Protein AF-0000000076634480 (afdb_homodimer)

Radius of gyration: 18.13 Å; Cα contacts (8 Å, |Δi|>4): 415; chains: 2; bounding box: 34×59×46 Å

Nearest PDB structures (foldseek):
  5x6u-assembly1_B  TM=7.830E-01  e=1.954E-06  Homo sapiens
  6ehp-assembly1_B  TM=8.358E-01  e=7.418E-06  Homo sapiens
  5y3a-assembly2_G  TM=7.683E-01  e=3.196E-05  Homo sapiens
  7yh1-assembly2_C  TM=7.177E-01  e=4.986E-05  Promethearchaeum syntrophicum
  2gnx-assembly1_A  TM=7.138E-01  e=1.862E-03  Mus musculus

Structure (mmCIF, N/CA/C/O backbone):
data_AF-0000000076634480-model_v1
#
loop_
_entity.id
_entity.type
_entity.pdbx_description
1 polymer 'Roadblock/LAMTOR2 domain-containing protein'
#
loop_
_atom_site.group_PDB
_atom_site.id
_atom_site.type_symbol
_atom_site.label_atom_id
_atom_site.label_alt_id
_atom_site.label_comp_id
_atom_site.label_asym_id
_atom_site.label_entity_id
_atom_site.label_seq_id
_atom_site.pdbx_PDB_ins_code
_atom_site.Cartn_x
_atom_site.Cartn_y
_atom_site.Cartn_z
_atom_site.occupancy
_atom_site.B_iso_or_equiv
_atom_site.auth_seq_id
_atom_site.auth_comp_id
_atom_site.auth_asym_id
_atom_site.auth_atom_id
_atom_site.pdbx_PDB_model_num
ATOM 1 N N . MET A 1 1 ? 4.059 -32.844 -3.059 1 47.53 1 MET A N 1
ATOM 2 C CA . MET A 1 1 ? 4.207 -31.406 -3.311 1 47.53 1 MET A CA 1
ATOM 3 C C . MET A 1 1 ? 2.848 -30.734 -3.465 1 47.53 1 MET A C 1
ATOM 5 O O . MET A 1 1 ? 1.946 -31.281 -4.098 1 47.53 1 MET A O 1
ATOM 9 N N . ALA A 1 2 ? 2.469 -29.828 -2.545 1 67.5 2 ALA A N 1
ATOM 10 C CA . ALA A 1 2 ? 1.109 -29.297 -2.605 1 67.5 2 ALA A CA 1
ATOM 11 C C . ALA A 1 2 ? 0.844 -28.625 -3.947 1 67.5 2 ALA A C 1
ATOM 13 O O . ALA A 1 2 ? 1.754 -28.047 -4.555 1 67.5 2 ALA A O 1
ATOM 14 N N . SER A 1 3 ? -0.182 -29.016 -4.598 1 89.75 3 SER A N 1
ATOM 15 C CA . SER A 1 3 ? -0.601 -28.312 -5.809 1 89.75 3 SER A CA 1
ATOM 16 C C . SER A 1 3 ? -0.664 -26.812 -5.586 1 89.75 3 SER A C 1
ATOM 18 O O . SER A 1 3 ? -0.676 -26.344 -4.441 1 89.75 3 SER A O 1
ATOM 20 N N . LEU A 1 4 ? -0.374 -26.078 -6.582 1 92.81 4 LEU A N 1
ATOM 21 C CA . LEU A 1 4 ? -0.485 -24.625 -6.535 1 92.81 4 LEU A CA 1
ATOM 22 C C . LEU A 1 4 ? -1.8 -24.203 -5.891 1 92.81 4 LEU A C 1
ATOM 24 O O . LEU A 1 4 ? -1.836 -23.234 -5.117 1 92.81 4 LEU A O 1
ATOM 28 N N . GLN A 1 5 ? -2.77 -24.953 -6.164 1 93.69 5 GLN A N 1
ATOM 29 C CA . GLN A 1 5 ? -4.082 -24.656 -5.598 1 93.69 5 GLN A CA 1
ATOM 30 C C . GLN A 1 5 ? -4.086 -24.859 -4.086 1 93.69 5 GLN A C 1
ATOM 32 O O . GLN A 1 5 ? -4.629 -24.031 -3.346 1 93.69 5 GLN A O 1
ATOM 37 N N . GLN A 1 6 ? -3.465 -25.969 -3.65 1 93.94 6 GLN A N 1
ATOM 38 C CA . GLN A 1 6 ? -3.371 -26.234 -2.215 1 93.94 6 GLN A CA 1
ATOM 39 C C . GLN A 1 6 ? -2.52 -25.172 -1.525 1 93.94 6 GLN A C 1
ATOM 41 O O . GLN A 1 6 ? -2.811 -24.766 -0.396 1 93.94 6 GLN A O 1
ATOM 46 N N . TYR A 1 7 ? -1.471 -24.812 -2.25 1 93.62 7 TYR A N 1
ATOM 47 C CA . TYR A 1 7 ? -0.591 -23.781 -1.714 1 93.62 7 TYR A CA 1
ATOM 48 C C . TYR A 1 7 ? -1.354 -22.469 -1.482 1 93.62 7 TYR A C 1
ATOM 50 O O . TYR A 1 7 ? -1.261 -21.875 -0.408 1 93.62 7 TYR A O 1
ATOM 58 N N . VAL A 1 8 ? -2.162 -21.984 -2.471 1 94.75 8 VAL A N 1
ATOM 59 C CA . VAL A 1 8 ? -2.9 -20.734 -2.387 1 94.75 8 VAL A CA 1
ATOM 60 C C . VAL A 1 8 ? -3.961 -20.828 -1.294 1 94.75 8 VAL A C 1
ATOM 62 O O . VAL A 1 8 ? -4.203 -19.859 -0.571 1 94.75 8 VAL A O 1
ATOM 65 N N . GLU A 1 9 ? -4.539 -21.969 -1.088 1 95.19 9 GLU A N 1
ATOM 66 C CA . GLU A 1 9 ? -5.52 -22.188 -0.031 1 95.19 9 GLU A CA 1
ATOM 67 C C . GLU A 1 9 ? -4.879 -22.078 1.35 1 95.19 9 GLU A C 1
ATOM 69 O O . GLU A 1 9 ? -5.426 -21.438 2.244 1 95.19 9 GLU A O 1
ATOM 74 N N . ASN A 1 10 ? -3.738 -22.688 1.503 1 95.19 10 ASN A N 1
ATOM 75 C CA . ASN A 1 10 ? -3.01 -22.625 2.766 1 95.19 10 ASN A CA 1
ATOM 76 C C . ASN A 1 10 ? -2.594 -21.188 3.098 1 95.19 10 ASN A C 1
ATOM 78 O O . ASN A 1 10 ? -2.678 -20.766 4.254 1 95.19 10 ASN A O 1
ATOM 82 N N . CYS A 1 11 ? -2.156 -20.469 2.076 1 94.38 11 CYS A N 1
ATOM 83 C CA . CYS A 1 11 ? -1.8 -19.062 2.275 1 94.38 11 CYS A CA 1
ATOM 84 C C . CYS A 1 11 ? -2.99 -18.266 2.791 1 94.38 11 CYS A C 1
ATOM 86 O O . CYS A 1 11 ? -2.859 -17.484 3.738 1 94.38 11 CYS A O 1
ATOM 88 N N . GLY A 1 12 ? -4.133 -18.5 2.154 1 95.38 12 GLY A N 1
ATOM 89 C CA . GLY A 1 12 ? -5.336 -17.797 2.559 1 95.38 12 GLY A CA 1
ATOM 90 C C . GLY A 1 12 ? -5.711 -18.031 4.008 1 95.38 12 GLY A C 1
ATOM 91 O O . GLY A 1 12 ? -6.035 -17.078 4.734 1 95.38 12 GLY A O 1
ATOM 92 N N . ARG A 1 13 ? -5.578 -19.234 4.43 1 95 13 ARG A N 1
ATOM 93 C CA . ARG A 1 13 ? -5.934 -19.594 5.797 1 95 13 ARG A CA 1
ATOM 94 C C . ARG A 1 13 ? -4.93 -19.016 6.793 1 95 13 ARG A C 1
ATOM 96 O O . ARG A 1 13 ? -5.316 -18.453 7.812 1 95 13 ARG A O 1
ATOM 103 N N . TRP A 1 14 ? -3.682 -19.125 6.402 1 94.06 14 TRP A N 1
ATOM 104 C CA . TRP A 1 14 ? -2.611 -18.672 7.281 1 94.06 14 TRP A CA 1
ATOM 105 C C . TRP A 1 14 ? -2.668 -17.156 7.461 1 94.06 14 TRP A C 1
ATOM 107 O O . TRP A 1 14 ? -2.412 -16.641 8.555 1 94.06 14 TRP A O 1
ATOM 117 N N . LEU A 1 15 ? -3.082 -16.438 6.496 1 94.75 15 LEU A N 1
ATOM 118 C CA . LEU A 1 15 ? -3.068 -14.977 6.496 1 94.75 15 LEU A CA 1
ATOM 119 C C . LEU A 1 15 ? -4.406 -14.414 6.977 1 94.75 15 LEU A C 1
ATOM 121 O O . LEU A 1 15 ? -4.555 -13.203 7.133 1 94.75 15 LEU A O 1
ATOM 125 N N . ASP A 1 16 ? -5.352 -15.336 7.23 1 96.25 16 ASP A N 1
ATOM 126 C CA . ASP A 1 16 ? -6.719 -14.906 7.496 1 96.25 16 ASP A CA 1
ATOM 127 C C . ASP A 1 16 ? -7.219 -13.961 6.41 1 96.25 16 ASP A C 1
ATOM 129 O O . ASP A 1 16 ? -7.766 -12.898 6.707 1 96.25 16 ASP A O 1
ATOM 133 N N . ALA A 1 17 ? -6.906 -14.359 5.168 1 96.19 17 ALA A N 1
ATOM 134 C CA . ALA A 1 17 ? -7.223 -13.523 4.016 1 96.19 17 ALA A CA 1
ATOM 135 C C . ALA A 1 17 ? -8.648 -13.773 3.531 1 96.19 17 ALA A C 1
ATOM 137 O O . ALA A 1 17 ? -9.234 -14.82 3.814 1 96.19 17 ALA A O 1
ATOM 138 N N . ILE A 1 18 ? -9.219 -12.789 2.932 1 95.62 18 ILE A N 1
ATOM 139 C CA . ILE A 1 18 ? -10.492 -12.93 2.23 1 95.62 18 ILE A CA 1
ATOM 140 C C . ILE A 1 18 ? -10.281 -13.711 0.934 1 95.62 18 ILE A C 1
ATOM 142 O O . ILE A 1 18 ? -11.078 -14.586 0.588 1 95.62 18 ILE A O 1
ATOM 146 N N . THR A 1 19 ? -9.195 -13.391 0.29 1 95.5 19 THR A N 1
ATOM 147 C CA . THR A 1 19 ? -8.852 -14.078 -0.95 1 95.5 19 THR A CA 1
ATOM 148 C C . THR A 1 19 ? -7.355 -13.977 -1.23 1 95.5 19 THR A C 1
ATOM 150 O O . THR A 1 19 ? -6.688 -13.062 -0.741 1 95.5 19 THR A O 1
ATOM 153 N N . VAL A 1 20 ? -6.809 -14.938 -1.931 1 96.12 20 VAL A N 1
ATOM 154 C CA . VAL A 1 20 ? -5.457 -14.953 -2.479 1 96.12 20 VAL A CA 1
ATOM 155 C C . VAL A 1 20 ? -5.5 -15.383 -3.945 1 96.12 20 VAL A C 1
ATOM 157 O O . VAL A 1 20 ? -6.133 -16.375 -4.293 1 96.12 20 VAL A O 1
ATOM 160 N N . ILE A 1 21 ? -4.852 -14.57 -4.777 1 95.75 21 ILE A N 1
ATOM 161 C CA . ILE A 1 21 ? -4.832 -14.859 -6.207 1 95.75 21 ILE A CA 1
ATOM 162 C C . ILE A 1 21 ? -3.398 -14.805 -6.727 1 95.75 21 ILE A C 1
ATOM 164 O O . ILE A 1 21 ? -2.654 -13.875 -6.41 1 95.75 21 ILE A O 1
ATOM 168 N N . VAL A 1 22 ? -3.008 -15.805 -7.449 1 95.25 22 VAL A N 1
ATOM 169 C CA . VAL A 1 22 ? -1.764 -15.797 -8.211 1 95.25 22 VAL A CA 1
ATOM 170 C C . VAL A 1 22 ? -2.066 -15.609 -9.695 1 95.25 22 VAL A C 1
ATOM 172 O O . VAL A 1 22 ? -2.898 -16.328 -10.258 1 95.25 22 VAL A O 1
ATOM 175 N N . SER A 1 23 ? -1.458 -14.602 -10.258 1 93.31 23 SER A N 1
ATOM 176 C CA . SER A 1 23 ? -1.704 -14.305 -11.664 1 93.31 23 SER A CA 1
ATOM 177 C C . SER A 1 23 ? -0.399 -14.055 -12.414 1 93.31 23 SER A C 1
ATOM 179 O O . SER A 1 23 ? 0.653 -13.883 -11.797 1 93.31 23 SER A O 1
ATOM 181 N N . ASP A 1 24 ? -0.475 -14.117 -13.688 1 88.69 24 ASP A N 1
ATOM 182 C CA . ASP A 1 24 ? 0.692 -13.734 -14.477 1 88.69 24 ASP A CA 1
ATOM 183 C C . ASP A 1 24 ? 0.741 -12.219 -14.68 1 88.69 24 ASP A C 1
ATOM 185 O O . ASP A 1 24 ? -0.059 -11.484 -14.102 1 88.69 24 ASP A O 1
ATOM 189 N N . ASN A 1 25 ? 1.667 -11.672 -15.438 1 81.44 25 ASN A N 1
ATOM 190 C CA . ASN A 1 25 ? 1.932 -10.25 -15.594 1 81.44 25 ASN A CA 1
ATOM 191 C C . ASN A 1 25 ? 0.802 -9.547 -16.344 1 81.44 25 ASN A C 1
ATOM 193 O O . ASN A 1 25 ? 0.715 -8.32 -16.344 1 81.44 25 ASN A O 1
ATOM 197 N N . ASN A 1 26 ? -0.091 -10.289 -16.875 1 81 26 ASN A N 1
ATOM 198 C CA . ASN A 1 26 ? -1.228 -9.727 -17.594 1 81 26 ASN A CA 1
ATOM 199 C C . ASN A 1 26 ? -2.5 -9.766 -16.75 1 81 26 ASN A C 1
ATOM 201 O O . ASN A 1 26 ? -3.572 -9.383 -17.219 1 81 26 ASN A O 1
ATOM 205 N N . GLY A 1 27 ? -2.385 -10.336 -15.555 1 84.69 27 GLY A N 1
ATOM 206 C CA . GLY A 1 27 ? -3.533 -10.406 -14.664 1 84.69 27 GLY A CA 1
ATOM 207 C C . GLY A 1 27 ? -4.387 -11.633 -14.891 1 84.69 27 GLY A C 1
ATOM 208 O O . GLY A 1 27 ? -5.535 -11.688 -14.445 1 84.69 27 GLY A O 1
ATOM 209 N N . VAL A 1 28 ? -3.859 -12.5 -15.664 1 88.94 28 VAL A N 1
ATOM 210 C CA . VAL A 1 28 ? -4.59 -13.75 -15.852 1 88.94 28 VAL A CA 1
ATOM 211 C C . VAL A 1 28 ? -4.402 -14.648 -14.633 1 88.94 28 VAL A C 1
ATOM 213 O O . VAL A 1 28 ? -3.271 -14.969 -14.258 1 88.94 28 VAL A O 1
ATOM 216 N N . GLU A 1 29 ? -5.441 -15.078 -14.109 1 92.31 29 GLU A N 1
ATOM 217 C CA . GLU A 1 29 ? -5.449 -15.891 -12.898 1 92.31 29 GLU A CA 1
ATOM 218 C C . GLU A 1 29 ? -4.883 -17.281 -13.156 1 92.31 29 GLU A C 1
ATOM 220 O O . GLU A 1 29 ? -5.301 -17.953 -14.102 1 92.31 29 GLU A O 1
ATOM 225 N N . ILE A 1 30 ? -3.943 -17.703 -12.398 1 93.19 30 ILE A N 1
ATOM 226 C CA . ILE A 1 30 ? -3.355 -19.031 -12.461 1 93.19 30 ILE A CA 1
ATOM 227 C C . ILE A 1 30 ? -3.959 -19.906 -11.367 1 93.19 30 ILE A C 1
ATOM 229 O O . ILE A 1 30 ? -4.305 -21.062 -11.617 1 93.19 30 ILE A O 1
ATOM 233 N N . ALA A 1 31 ? -4.07 -19.328 -10.18 1 94.75 31 ALA A N 1
ATOM 234 C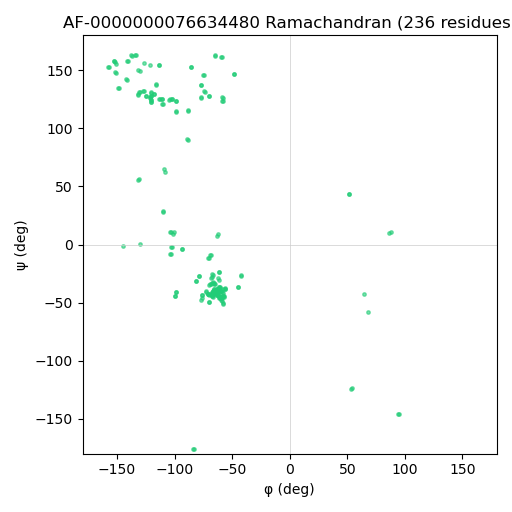 CA . ALA A 1 31 ? -4.691 -19.984 -9.039 1 94.75 31 ALA A CA 1
ATOM 235 C C . ALA A 1 31 ? -5.301 -18.969 -8.078 1 94.75 31 ALA A C 1
ATOM 237 O O . ALA A 1 31 ? -4.824 -17.844 -7.973 1 94.75 31 ALA A O 1
ATOM 238 N N . SER A 1 32 ? -6.324 -19.375 -7.465 1 94.88 32 SER A N 1
ATOM 239 C CA . SER A 1 32 ? -6.965 -18.469 -6.523 1 94.88 32 SER A CA 1
ATOM 240 C C . SER A 1 32 ? -7.699 -19.234 -5.426 1 94.88 32 SER A C 1
ATOM 242 O O . SER A 1 32 ? -8 -20.422 -5.586 1 94.88 32 SER A O 1
ATOM 244 N N . TRP A 1 33 ? -7.887 -18.562 -4.367 1 95.75 33 TRP A N 1
ATOM 245 C CA . TRP A 1 33 ? -8.672 -19.031 -3.227 1 95.75 33 TRP A CA 1
ATOM 246 C C . TRP A 1 33 ? -9.492 -17.891 -2.627 1 95.75 33 TRP A C 1
ATOM 248 O O . TRP A 1 33 ? -9.023 -16.766 -2.541 1 95.75 33 TRP A O 1
ATOM 258 N N . GLY A 1 34 ? -10.703 -18.25 -2.225 1 95.56 34 GLY A N 1
ATOM 259 C CA . GLY A 1 34 ? -11.547 -17.25 -1.572 1 95.56 34 GLY A CA 1
ATOM 260 C C . GLY A 1 34 ? -12.492 -16.547 -2.529 1 95.56 34 GLY A C 1
ATOM 261 O O . GLY A 1 34 ? -13.016 -17.156 -3.461 1 95.56 34 GLY A O 1
ATOM 262 N N . GLU A 1 35 ? -12.742 -15.258 -2.25 1 91.94 35 GLU A N 1
ATOM 263 C CA . GLU A 1 35 ? -13.688 -14.477 -3.035 1 91.94 35 GLU A CA 1
ATOM 264 C C . GLU A 1 35 ? -13.094 -14.094 -4.391 1 91.94 35 GLU A C 1
ATOM 266 O O . GLU A 1 35 ? -11.891 -13.867 -4.508 1 91.94 35 GLU A O 1
ATOM 271 N N . LYS A 1 36 ? -13.922 -14.047 -5.312 1 85.19 36 LYS A N 1
ATOM 272 C CA . LYS A 1 36 ? -13.492 -13.57 -6.621 1 85.19 36 LYS A CA 1
ATOM 273 C C . LYS A 1 36 ? -13.359 -12.047 -6.633 1 85.19 36 LYS A C 1
ATOM 275 O O . LYS A 1 36 ? -14.18 -11.344 -6.047 1 85.19 36 LYS A O 1
ATOM 280 N N . ILE A 1 37 ? -12.281 -11.664 -7.266 1 77.19 37 ILE A N 1
ATOM 281 C CA . ILE A 1 37 ? -12.094 -10.234 -7.469 1 77.19 37 ILE A CA 1
ATOM 282 C C . ILE A 1 37 ? -12.539 -9.852 -8.875 1 77.19 37 ILE A C 1
ATOM 284 O O . ILE A 1 37 ? -12.07 -10.422 -9.867 1 77.19 37 ILE A O 1
ATOM 288 N N . GLU A 1 38 ? -13.555 -9.07 -8.922 1 70.88 38 GLU A N 1
ATOM 289 C CA . GLU A 1 38 ? -14.156 -8.719 -10.203 1 70.88 38 GLU A CA 1
ATOM 290 C C . GLU A 1 38 ? -13.156 -7.973 -11.094 1 70.88 38 GLU A C 1
ATOM 292 O O . GLU A 1 38 ? -13.188 -8.109 -12.312 1 70.88 38 GLU A O 1
ATOM 297 N N . ASP A 1 39 ? -12.32 -7.297 -10.531 1 74.12 39 ASP A N 1
ATOM 298 C CA . ASP A 1 39 ? -11.492 -6.453 -11.383 1 74.12 39 ASP A CA 1
ATOM 299 C C . ASP A 1 39 ? -10.008 -6.613 -11.047 1 74.12 39 ASP A C 1
ATOM 301 O O . ASP A 1 39 ? -9.305 -5.621 -10.844 1 74.12 39 ASP A O 1
ATOM 305 N N . LEU A 1 40 ? -9.523 -7.816 -11.109 1 78 40 LEU A N 1
ATOM 306 C CA . LEU A 1 40 ? -8.117 -8.109 -10.875 1 78 40 LEU A CA 1
ATOM 307 C C . LEU A 1 40 ? -7.238 -7.398 -11.898 1 78 40 LEU A C 1
ATOM 309 O O . LEU A 1 40 ? -6.16 -6.906 -11.562 1 78 40 LEU A O 1
ATOM 313 N N . GLN A 1 41 ? -7.785 -7.352 -13.109 1 79.88 41 GLN A N 1
ATOM 314 C CA . GLN A 1 41 ? -7.035 -6.684 -14.172 1 79.88 41 GLN A CA 1
ATOM 315 C C . GLN A 1 41 ? -6.848 -5.199 -13.852 1 79.88 41 GLN A C 1
ATOM 317 O O . GLN A 1 41 ? -5.793 -4.629 -14.141 1 79.88 41 GLN A O 1
ATOM 322 N N . LEU A 1 42 ? -7.855 -4.699 -13.312 1 79.75 42 LEU A N 1
ATOM 323 C CA . LEU A 1 42 ? -7.762 -3.295 -12.93 1 79.75 42 LEU A CA 1
ATOM 324 C C . LEU A 1 42 ? -6.742 -3.105 -11.812 1 79.75 42 LEU A C 1
ATOM 326 O O . LEU A 1 42 ? -5.957 -2.152 -11.836 1 79.75 42 LEU A O 1
ATOM 330 N N . ALA A 1 43 ? -6.773 -4.047 -10.836 1 81 43 ALA A N 1
ATOM 331 C CA . ALA A 1 43 ? -5.805 -3.971 -9.742 1 81 43 ALA A CA 1
ATOM 332 C C . ALA A 1 43 ? -4.375 -4.055 -10.273 1 81 43 ALA A C 1
ATOM 334 O O . ALA A 1 43 ? -3.504 -3.297 -9.852 1 81 43 ALA A O 1
ATOM 335 N N . CYS A 1 44 ? -4.16 -4.863 -11.195 1 83.5 44 CYS A N 1
ATOM 336 C CA . CYS A 1 44 ? -2.844 -5.016 -11.805 1 83.5 44 CYS A CA 1
ATOM 337 C C . CYS A 1 44 ? -2.447 -3.756 -12.57 1 83.5 44 CYS A C 1
ATOM 339 O O . CYS A 1 44 ? -1.293 -3.326 -12.508 1 83.5 44 CYS A O 1
ATOM 341 N N . ALA A 1 45 ? -3.414 -3.197 -13.25 1 83.75 45 ALA A N 1
ATOM 342 C CA . ALA A 1 45 ? -3.154 -1.968 -13.992 1 83.75 45 ALA A CA 1
ATOM 343 C C . ALA A 1 45 ? -2.762 -0.831 -13.055 1 83.75 45 ALA A C 1
ATOM 345 O O . ALA A 1 45 ? -1.865 -0.043 -13.367 1 83.75 45 ALA A O 1
ATOM 346 N N . ILE A 1 46 ? -3.43 -0.746 -11.969 1 83.75 46 ILE A N 1
ATOM 347 C CA . ILE A 1 46 ? -3.113 0.272 -10.977 1 83.75 46 ILE A CA 1
ATOM 348 C C . ILE A 1 46 ? -1.684 0.08 -10.477 1 83.75 46 ILE A C 1
ATOM 350 O O . ILE A 1 46 ? -0.918 1.042 -10.375 1 83.75 46 ILE A O 1
ATOM 354 N N . PHE A 1 47 ? -1.35 -1.192 -10.18 1 83.06 47 PHE A N 1
ATOM 355 C CA . PHE A 1 47 ? 0.008 -1.5 -9.742 1 83.06 47 PHE A CA 1
ATOM 356 C C . PHE A 1 47 ? 1.023 -1.064 -10.789 1 83.06 47 PHE A C 1
ATOM 358 O O . PHE A 1 47 ? 1.968 -0.333 -10.484 1 83.06 47 PHE A O 1
ATOM 365 N N . GLN A 1 48 ? 0.785 -1.48 -11.961 1 83.44 48 GLN A N 1
ATOM 366 C CA . GLN A 1 48 ? 1.734 -1.201 -13.031 1 83.44 48 GLN A CA 1
ATOM 367 C C . GLN A 1 48 ? 1.895 0.301 -13.25 1 83.44 48 GLN A C 1
ATOM 369 O O . GLN A 1 48 ? 3.016 0.797 -13.383 1 83.44 48 GLN A O 1
ATOM 374 N N . SER A 1 49 ? 0.823 0.969 -13.273 1 84.56 49 SER A N 1
ATOM 375 C CA . SER A 1 49 ? 0.881 2.414 -13.461 1 84.56 49 SER A CA 1
ATOM 376 C C . SER A 1 49 ? 1.601 3.094 -12.297 1 84.56 49 SER A C 1
ATOM 378 O O . SER A 1 49 ? 2.363 4.039 -12.5 1 84.56 49 SER A O 1
ATOM 380 N N . SER A 1 50 ? 1.321 2.627 -11.078 1 82.06 50 SER A N 1
ATOM 381 C CA . SER A 1 50 ? 1.954 3.191 -9.891 1 82.06 50 SER A CA 1
ATOM 382 C C . SER A 1 50 ? 3.465 2.984 -9.914 1 82.06 50 SER A C 1
ATOM 384 O O . SER A 1 50 ? 4.23 3.916 -9.656 1 82.06 50 SER A O 1
ATOM 386 N N . VAL A 1 51 ? 3.869 1.828 -10.281 1 78.06 51 VAL A N 1
ATOM 387 C CA . VAL A 1 51 ? 5.285 1.482 -10.328 1 78.06 51 VAL A CA 1
ATOM 388 C C . VAL A 1 51 ? 5.977 2.277 -11.43 1 78.06 51 VAL A C 1
ATOM 390 O O . VAL A 1 51 ? 7.109 2.732 -11.266 1 78.06 51 VAL A O 1
ATOM 393 N N . GLU A 1 52 ? 5.309 2.346 -12.477 1 80.69 52 GLU A N 1
ATOM 394 C CA . GLU A 1 52 ? 5.863 3.117 -13.586 1 80.69 52 GLU A CA 1
ATOM 395 C C . GLU A 1 52 ? 6.098 4.57 -13.18 1 80.69 52 GLU A C 1
ATOM 397 O O . GLU A 1 52 ? 7.156 5.137 -13.469 1 80.69 52 GLU A O 1
ATOM 402 N N . ASN A 1 53 ? 5.133 5.09 -12.531 1 78.06 53 ASN A N 1
ATOM 403 C CA . ASN A 1 53 ? 5.23 6.48 -12.102 1 78.06 53 ASN A CA 1
ATOM 404 C C . ASN A 1 53 ? 6.262 6.652 -10.992 1 78.06 53 ASN A C 1
ATOM 406 O O . ASN A 1 53 ? 6.949 7.676 -10.93 1 78.06 53 ASN A O 1
ATOM 410 N N . LEU A 1 54 ? 6.379 5.703 -10.164 1 71.06 54 LEU A N 1
ATOM 411 C CA . LEU A 1 54 ? 7.348 5.742 -9.078 1 71.06 54 LEU A CA 1
ATOM 412 C C . LEU A 1 54 ? 8.773 5.621 -9.609 1 71.06 54 LEU A C 1
ATOM 414 O O . LEU A 1 54 ? 9.703 6.207 -9.055 1 71.06 54 LEU A O 1
ATOM 418 N N . GLY A 1 55 ? 8.961 4.598 -10.469 1 67.44 55 GLY A N 1
ATOM 419 C CA . GLY A 1 55 ? 10.266 4.445 -11.086 1 67.44 55 GLY A CA 1
ATOM 420 C C . GLY A 1 55 ? 10.867 5.766 -11.539 1 67.44 55 GLY A C 1
ATOM 421 O O . GLY A 1 55 ? 12.094 5.906 -11.586 1 67.44 55 GLY A O 1
ATOM 422 N N . LYS A 1 56 ? 10.055 6.617 -11.812 1 63.91 56 LYS A N 1
ATOM 423 C CA . LYS A 1 56 ? 10.562 7.941 -12.164 1 63.91 56 LYS A CA 1
ATOM 424 C C . LYS A 1 56 ? 11.219 8.617 -10.961 1 63.91 56 LYS A C 1
ATOM 426 O O . LYS A 1 56 ? 12.062 9.5 -11.125 1 63.91 56 LYS A O 1
ATOM 431 N N . LEU A 1 57 ? 10.727 8.359 -9.773 1 56.5 57 LEU A N 1
ATOM 432 C CA . LEU A 1 57 ? 11.258 8.945 -8.547 1 56.5 57 LEU A CA 1
ATOM 433 C C . LEU A 1 57 ? 12.547 8.25 -8.117 1 56.5 57 LEU A C 1
ATOM 435 O O . LEU A 1 57 ? 13.391 8.859 -7.465 1 56.5 57 LEU A O 1
ATOM 439 N N . SER A 1 58 ? 12.453 6.953 -8.141 1 57.94 58 SER A N 1
ATOM 440 C CA . SER A 1 58 ? 13.523 6.223 -7.473 1 57.94 58 SER A CA 1
ATOM 441 C C . SER A 1 58 ? 14.102 5.133 -8.375 1 57.94 58 SER A C 1
ATOM 443 O O . SER A 1 58 ? 13.445 4.703 -9.328 1 57.94 58 SER A O 1
ATOM 445 N N . THR A 1 59 ? 15.367 4.859 -8.188 1 52.69 59 THR A N 1
ATOM 446 C CA . THR A 1 59 ? 16.188 3.84 -8.812 1 52.69 59 THR A CA 1
ATOM 447 C C . THR A 1 59 ? 15.68 2.443 -8.484 1 52.69 59 THR A C 1
ATOM 449 O O . THR A 1 59 ? 16.234 1.445 -8.953 1 52.69 59 THR A O 1
ATOM 452 N N . GLY A 1 60 ? 14.508 2.338 -7.824 1 62.22 60 GLY A N 1
ATOM 453 C CA . GLY A 1 60 ? 14.234 0.947 -7.508 1 62.22 60 GLY A CA 1
ATOM 454 C C . GLY A 1 60 ? 12.922 0.454 -8.094 1 62.22 60 GLY A C 1
ATOM 455 O O . GLY A 1 60 ? 12.078 1.254 -8.508 1 62.22 60 GLY A O 1
ATOM 456 N N . LYS A 1 61 ? 12.875 -0.838 -8.297 1 72.06 61 LYS A N 1
ATOM 457 C CA . LYS A 1 61 ? 11.68 -1.476 -8.836 1 72.06 61 LYS A CA 1
ATOM 458 C C . LYS A 1 61 ? 10.57 -1.549 -7.789 1 72.06 61 LYS A C 1
ATOM 460 O O . LYS A 1 61 ? 10.844 -1.773 -6.609 1 72.06 61 LYS A O 1
ATOM 465 N N . GLY A 1 62 ? 9.375 -1.151 -8.141 1 78.94 62 GLY A N 1
ATOM 466 C CA . GLY A 1 62 ? 8.219 -1.373 -7.289 1 78.94 62 GLY A CA 1
ATOM 467 C C . GLY A 1 62 ? 7.973 -2.838 -6.98 1 78.94 62 GLY A C 1
ATOM 468 O O . GLY A 1 62 ? 7.898 -3.666 -7.891 1 78.94 62 GLY A O 1
ATOM 469 N N . LYS A 1 63 ? 7.945 -3.094 -5.703 1 83.81 63 LYS A N 1
ATOM 470 C CA . LYS A 1 63 ? 7.816 -4.492 -5.301 1 83.81 63 LYS A CA 1
ATOM 471 C C . LYS A 1 63 ? 6.371 -4.836 -4.953 1 83.81 63 LYS A C 1
ATOM 473 O O . LYS A 1 63 ? 5.898 -5.93 -5.258 1 83.81 63 LYS A O 1
ATOM 478 N N . SER A 1 64 ? 5.73 -3.912 -4.281 1 89.81 64 SER A N 1
ATOM 479 C CA . SER A 1 64 ? 4.355 -4.207 -3.883 1 89.81 64 SER A CA 1
ATOM 480 C C . SER A 1 64 ? 3.529 -2.93 -3.766 1 89.81 64 SER A C 1
ATOM 482 O O . SER A 1 64 ? 4.078 -1.844 -3.566 1 89.81 64 SER A O 1
ATOM 484 N N . LEU A 1 65 ? 2.307 -3.115 -3.887 1 89.56 65 LEU A N 1
ATOM 485 C CA . LEU A 1 65 ? 1.285 -2.086 -3.723 1 89.56 65 LEU A CA 1
ATOM 486 C C . LEU A 1 65 ? 0.216 -2.537 -2.732 1 89.56 65 LEU A C 1
ATOM 488 O O . LEU A 1 65 ? -0.282 -3.66 -2.818 1 89.56 65 LEU A O 1
ATOM 492 N N . THR A 1 66 ? -0.089 -1.646 -1.799 1 90.5 66 THR A N 1
ATOM 493 C CA . THR A 1 66 ? -1.17 -1.884 -0.849 1 90.5 66 THR A CA 1
ATOM 494 C C . THR A 1 66 ? -2.178 -0.739 -0.88 1 90.5 66 THR A C 1
ATOM 496 O O . THR A 1 66 ? -1.805 0.428 -0.746 1 90.5 66 THR A O 1
ATOM 499 N N . LEU A 1 67 ? -3.363 -1.155 -1.042 1 87.88 67 LEU A N 1
ATOM 500 C CA . LEU A 1 67 ? -4.453 -0.186 -1.021 1 87.88 67 LEU A CA 1
ATOM 501 C C . LEU A 1 67 ? -5.461 -0.522 0.074 1 87.88 67 LEU A C 1
ATOM 503 O O . LEU A 1 67 ? -5.918 -1.663 0.174 1 87.88 67 LEU A O 1
ATOM 507 N N . ARG A 1 68 ? -5.684 0.437 0.846 1 87 68 ARG A N 1
ATOM 508 C CA . ARG A 1 68 ? -6.801 0.332 1.775 1 87 68 ARG A CA 1
ATOM 509 C C . ARG A 1 68 ? -8.023 1.069 1.242 1 87 68 ARG A C 1
ATOM 511 O O . ARG A 1 68 ? -7.957 2.264 0.941 1 87 68 ARG A O 1
ATOM 518 N N . PHE A 1 69 ? -9.062 0.353 1.145 1 80.56 69 PHE A N 1
ATOM 519 C CA . PHE A 1 69 ? -10.289 0.9 0.571 1 80.56 69 PHE A CA 1
ATOM 520 C C . PHE A 1 69 ? -11.516 0.25 1.196 1 80.56 69 PHE A C 1
ATOM 522 O O . PHE A 1 69 ? -11.594 -0.976 1.297 1 80.56 69 PHE A O 1
ATOM 529 N N . GLY A 1 70 ? -12.422 1.215 1.51 1 80.88 70 GLY A N 1
ATOM 530 C CA . GLY A 1 70 ? -13.586 0.674 2.199 1 80.88 70 GLY A CA 1
ATOM 531 C C . GLY A 1 70 ? -13.219 -0.131 3.434 1 80.88 70 GLY A C 1
ATOM 532 O O . GLY A 1 70 ? -12.578 0.383 4.352 1 80.88 70 GLY A O 1
ATOM 533 N N . ASN A 1 71 ? -13.664 -1.365 3.459 1 85.69 71 ASN A N 1
ATOM 534 C CA . ASN A 1 71 ? -13.406 -2.238 4.598 1 85.69 71 ASN A CA 1
ATOM 535 C C . ASN A 1 71 ? -12.43 -3.354 4.242 1 85.69 71 ASN A C 1
ATOM 537 O O . ASN A 1 71 ? -12.477 -4.438 4.828 1 85.69 71 ASN A O 1
ATOM 541 N N . ARG A 1 72 ? -11.555 -3.061 3.273 1 88.25 72 ARG A N 1
ATOM 542 C CA . ARG A 1 72 ? -10.633 -4.09 2.807 1 88.25 72 ARG A CA 1
ATOM 543 C C . ARG A 1 72 ? -9.258 -3.506 2.529 1 88.25 72 ARG A C 1
ATOM 545 O O . ARG A 1 72 ? -9.102 -2.291 2.398 1 88.25 72 ARG A O 1
ATOM 552 N N . VAL A 1 73 ? -8.344 -4.371 2.551 1 89.81 73 VAL A N 1
ATOM 553 C CA . VAL A 1 73 ? -6.977 -4.055 2.152 1 89.81 73 VAL A CA 1
ATOM 554 C C . VAL A 1 73 ? -6.559 -4.945 0.983 1 89.81 73 VAL A C 1
ATOM 556 O O . VAL A 1 73 ? -6.676 -6.168 1.054 1 89.81 73 VAL A O 1
ATOM 559 N N . LEU A 1 74 ? -6.191 -4.34 -0.06 1 90.62 74 LEU A N 1
ATOM 560 C CA . LEU A 1 74 ? -5.668 -5.062 -1.215 1 90.62 74 LEU A CA 1
ATOM 561 C C . LEU A 1 74 ? -4.148 -4.965 -1.274 1 90.62 74 LEU A C 1
ATOM 563 O O . LEU A 1 74 ? -3.59 -3.865 -1.24 1 90.62 74 LEU A O 1
ATOM 567 N N . ILE A 1 75 ? -3.467 -6.074 -1.322 1 92.69 75 ILE A N 1
ATOM 568 C CA . ILE A 1 75 ? -2.014 -6.133 -1.434 1 92.69 75 ILE A CA 1
ATOM 569 C C . ILE A 1 75 ? -1.623 -6.883 -2.707 1 92.69 75 ILE A C 1
ATOM 571 O O . ILE A 1 75 ? -2.07 -8.008 -2.934 1 92.69 75 ILE A O 1
ATOM 575 N N . GLN A 1 76 ? -0.886 -6.246 -3.475 1 90.88 76 GLN A N 1
ATOM 576 C CA . GLN A 1 76 ? -0.344 -6.91 -4.656 1 90.88 76 GLN A CA 1
ATOM 577 C C . GLN A 1 76 ? 1.183 -6.895 -4.645 1 90.88 76 GLN A C 1
ATOM 579 O O . GLN A 1 76 ? 1.795 -5.84 -4.449 1 90.88 76 GLN A O 1
ATOM 584 N N . GLN A 1 77 ? 1.715 -8.039 -4.809 1 91.56 77 GLN A N 1
ATOM 585 C CA . GLN A 1 77 ? 3.166 -8.188 -4.863 1 91.56 77 GLN A CA 1
ATOM 586 C C . GLN A 1 77 ? 3.615 -8.727 -6.215 1 91.56 77 GLN A C 1
ATOM 588 O O . GLN A 1 77 ? 3.078 -9.719 -6.703 1 91.56 77 GLN A O 1
ATOM 593 N N . ASN A 1 78 ? 4.566 -8.008 -6.75 1 88.56 78 ASN A N 1
ATOM 594 C CA . ASN A 1 78 ? 5.207 -8.508 -7.965 1 88.56 78 ASN A CA 1
ATOM 595 C C . ASN A 1 78 ? 6.383 -9.422 -7.645 1 88.56 78 ASN A C 1
ATOM 597 O O . ASN A 1 78 ? 7.371 -8.992 -7.051 1 88.56 78 ASN A O 1
ATOM 601 N N . LEU A 1 79 ? 6.246 -10.688 -8.031 1 88 79 LEU A N 1
ATOM 602 C CA . LEU A 1 79 ? 7.312 -11.664 -7.852 1 88 79 LEU A CA 1
ATOM 603 C C . LEU A 1 79 ? 7.93 -12.047 -9.195 1 88 79 LEU A C 1
ATOM 605 O O . LEU A 1 79 ? 7.801 -13.195 -9.641 1 88 79 LEU A O 1
ATOM 609 N N . ASN A 1 80 ? 8.648 -11.008 -9.953 1 79.56 80 ASN A N 1
ATOM 610 C CA . ASN A 1 80 ? 9.414 -11.062 -11.188 1 79.56 80 ASN A CA 1
ATOM 611 C C . ASN A 1 80 ? 8.539 -11.445 -12.383 1 79.56 80 ASN A C 1
ATOM 613 O O . ASN A 1 80 ? 8.469 -10.703 -13.359 1 79.56 80 ASN A O 1
ATOM 617 N N . SER A 1 81 ? 7.633 -12.391 -12.305 1 86.31 81 SER A N 1
ATOM 618 C CA . SER A 1 81 ? 6.84 -12.812 -13.453 1 86.31 81 SER A CA 1
ATOM 619 C C . SER A 1 81 ? 5.422 -13.188 -13.031 1 86.31 81 SER A C 1
ATOM 621 O O . SER A 1 81 ? 4.598 -13.555 -13.875 1 86.31 81 SER A O 1
ATOM 623 N N . ILE A 1 82 ? 5.191 -13.109 -11.906 1 90.44 82 ILE A N 1
ATOM 624 C CA . ILE A 1 82 ? 3.826 -13.367 -11.453 1 90.44 82 ILE A CA 1
ATOM 625 C C . ILE A 1 82 ? 3.43 -12.328 -10.406 1 90.44 82 ILE A C 1
ATOM 627 O O . ILE A 1 82 ? 4.289 -11.656 -9.828 1 90.44 82 ILE A O 1
ATOM 631 N N . TYR A 1 83 ? 2.145 -12.258 -10.219 1 92.06 83 TYR A N 1
ATOM 632 C CA . TYR A 1 83 ? 1.596 -11.422 -9.156 1 92.06 83 TYR A CA 1
ATOM 633 C C . TYR A 1 83 ? 0.878 -12.266 -8.117 1 92.06 83 TYR A C 1
ATOM 635 O O . TYR A 1 83 ? 0.18 -13.227 -8.453 1 92.06 83 TYR A O 1
ATOM 643 N N . VAL A 1 84 ? 1.142 -11.867 -6.926 1 94.38 84 VAL A N 1
ATOM 644 C CA . VAL A 1 84 ? 0.331 -12.391 -5.832 1 94.38 84 VAL A CA 1
ATOM 645 C C . VAL A 1 84 ? -0.552 -11.281 -5.262 1 94.38 84 VAL A C 1
ATOM 647 O O . VAL A 1 84 ? -0.05 -10.242 -4.836 1 94.38 84 VAL A O 1
ATOM 650 N N . THR A 1 85 ? -1.773 -11.492 -5.301 1 93.19 85 THR A N 1
ATOM 651 C CA . THR A 1 85 ? -2.746 -10.547 -4.77 1 93.19 85 THR A CA 1
ATOM 652 C C . THR A 1 85 ? -3.424 -11.109 -3.521 1 93.19 85 THR A C 1
ATOM 654 O O . THR A 1 85 ? -3.943 -12.227 -3.541 1 93.19 85 THR A O 1
ATOM 657 N N . VAL A 1 86 ? -3.383 -10.406 -2.484 1 93.94 86 VAL A N 1
ATOM 658 C CA . VAL A 1 86 ? -4.016 -10.773 -1.223 1 93.94 86 VAL A CA 1
ATOM 659 C C . VAL A 1 86 ? -5.027 -9.703 -0.82 1 93.94 86 VAL A C 1
ATOM 661 O O . VAL A 1 86 ? -4.73 -8.508 -0.868 1 93.94 86 VAL A O 1
ATOM 664 N N . VAL A 1 87 ? -6.188 -10.117 -0.482 1 92.81 87 VAL A N 1
ATOM 665 C CA . VAL A 1 87 ? -7.188 -9.211 0.068 1 92.81 87 VAL A CA 1
ATOM 666 C C . VAL A 1 87 ? -7.465 -9.57 1.526 1 92.81 87 VAL A C 1
ATOM 668 O O . VAL A 1 87 ? -7.754 -10.727 1.842 1 92.81 87 VAL A O 1
ATOM 671 N N . LEU A 1 88 ? -7.309 -8.586 2.34 1 94.25 88 LEU A N 1
ATOM 672 C CA . LEU A 1 88 ? -7.539 -8.734 3.773 1 94.25 88 LEU A CA 1
ATOM 673 C C . LEU A 1 88 ? -8.734 -7.902 4.223 1 94.25 88 LEU A C 1
ATOM 675 O O . LEU A 1 88 ? -9.117 -6.941 3.547 1 94.25 88 LEU A O 1
ATOM 679 N N . PRO A 1 89 ? -9.352 -8.367 5.359 1 92.75 89 PRO A N 1
ATOM 680 C CA . PRO A 1 89 ? -10.195 -7.379 6.027 1 92.75 89 PRO A CA 1
ATOM 681 C C . PRO A 1 89 ? -9.43 -6.133 6.453 1 92.75 89 PRO A C 1
ATOM 683 O O . PRO A 1 89 ? -8.195 -6.156 6.523 1 92.75 89 PRO A O 1
ATOM 686 N N . VAL A 1 90 ? -10.102 -5.043 6.723 1 85.88 90 VAL A N 1
ATOM 687 C CA . VAL A 1 90 ? -9.484 -3.746 6.969 1 85.88 90 VAL A CA 1
ATOM 688 C C . VAL A 1 90 ? -8.578 -3.826 8.195 1 85.88 90 VAL A C 1
ATOM 690 O O . VAL A 1 90 ? -7.594 -3.088 8.297 1 85.88 90 VAL A O 1
ATOM 693 N N . ASP A 1 91 ? -8.828 -4.766 9.086 1 87.38 91 ASP A N 1
ATOM 694 C CA . ASP A 1 91 ? -8.023 -4.91 10.297 1 87.38 91 ASP A CA 1
ATOM 695 C C . ASP A 1 91 ? -7.055 -6.086 10.18 1 87.38 91 ASP A C 1
ATOM 697 O O . ASP A 1 91 ? -6.48 -6.531 11.172 1 87.38 91 ASP A O 1
ATOM 701 N N . GLY A 1 92 ? -6.938 -6.613 8.969 1 90.44 92 GLY A N 1
ATOM 702 C CA . GLY A 1 92 ? -6.02 -7.719 8.734 1 90.44 92 GLY A CA 1
ATOM 703 C C . GLY A 1 92 ? -4.562 -7.336 8.938 1 90.44 92 GLY A C 1
ATOM 704 O O . GLY A 1 92 ? -4.227 -6.152 8.953 1 90.44 92 GLY A O 1
ATOM 705 N N . SER A 1 93 ? -3.744 -8.25 9.094 1 89.56 93 SER A N 1
ATOM 706 C CA . SER A 1 93 ? -2.334 -8.047 9.398 1 89.56 93 SER A CA 1
ATOM 707 C C . SER A 1 93 ? -1.505 -7.895 8.133 1 89.56 93 SER A C 1
ATOM 709 O O . SER A 1 93 ? -0.924 -8.867 7.641 1 89.56 93 SER A O 1
ATOM 711 N N . VAL A 1 94 ? -1.358 -6.648 7.652 1 89.94 94 VAL A N 1
ATOM 712 C CA . VAL A 1 94 ? -0.567 -6.359 6.461 1 89.94 94 VAL A CA 1
ATOM 713 C C . VAL A 1 94 ? 0.884 -6.777 6.691 1 89.94 94 VAL A C 1
ATOM 715 O O . VAL A 1 94 ? 1.516 -7.355 5.805 1 89.94 94 VAL A O 1
ATOM 718 N N . GLY A 1 95 ? 1.378 -6.488 7.895 1 85.62 95 GLY A N 1
ATOM 719 C CA . GLY A 1 95 ? 2.734 -6.875 8.242 1 85.62 95 GLY A CA 1
ATOM 720 C C . GLY A 1 95 ? 2.984 -8.367 8.094 1 85.62 95 GLY A C 1
ATOM 721 O O . GLY A 1 95 ? 4.055 -8.781 7.645 1 85.62 95 GLY A O 1
ATOM 722 N N . LYS A 1 96 ? 2.01 -9.141 8.43 1 90.25 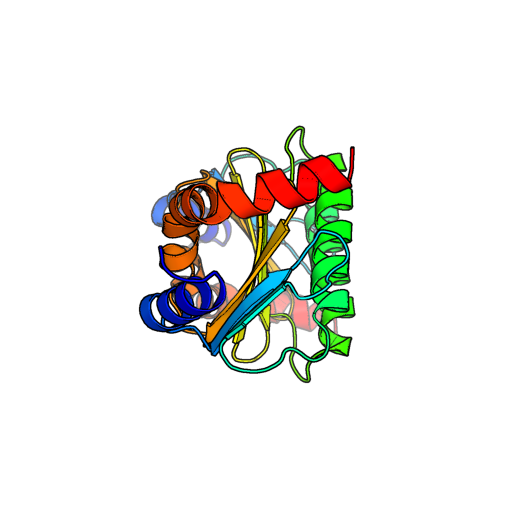96 LYS A N 1
ATOM 723 C CA . LYS A 1 96 ? 2.111 -10.586 8.289 1 90.25 96 LYS A CA 1
ATOM 724 C C . LYS A 1 96 ? 2.285 -10.984 6.824 1 90.25 96 LYS A C 1
ATOM 726 O O . LYS A 1 96 ? 3.035 -11.914 6.512 1 90.25 96 LYS A O 1
ATOM 731 N N . VAL A 1 97 ? 1.634 -10.32 5.949 1 92.38 97 VAL A N 1
ATOM 732 C CA . VAL A 1 97 ? 1.738 -10.617 4.523 1 92.38 97 VAL A CA 1
ATOM 733 C C . VAL A 1 97 ? 3.143 -10.289 4.027 1 92.38 97 VAL A C 1
ATOM 735 O O . VAL A 1 97 ? 3.783 -11.102 3.359 1 92.38 97 VAL A O 1
ATOM 738 N N . PHE A 1 98 ? 3.645 -9.195 4.445 1 87.94 98 PHE A N 1
ATOM 739 C CA . PHE A 1 98 ? 4.945 -8.727 3.979 1 87.94 98 PHE A CA 1
ATOM 740 C C . PHE A 1 98 ? 6.059 -9.648 4.453 1 87.94 98 PHE A C 1
ATOM 742 O O . PHE A 1 98 ? 7 -9.93 3.709 1 87.94 98 PHE A O 1
ATOM 749 N N . THR A 1 99 ? 5.914 -10.062 5.645 1 85.88 99 THR A N 1
ATOM 750 C CA . THR A 1 99 ? 6.961 -10.906 6.203 1 85.88 99 THR A CA 1
ATOM 751 C C . THR A 1 99 ? 6.957 -12.281 5.543 1 85.88 99 THR A C 1
ATOM 753 O O . THR A 1 99 ? 7.93 -13.039 5.656 1 85.88 99 THR A O 1
ATOM 756 N N . ASN A 1 100 ? 5.91 -12.555 4.789 1 88.38 100 ASN A N 1
ATOM 757 C CA . ASN A 1 100 ? 5.801 -13.875 4.176 1 88.38 100 ASN A CA 1
ATOM 758 C C . ASN A 1 100 ? 6.129 -13.828 2.688 1 88.38 100 ASN A C 1
ATOM 760 O O . ASN A 1 100 ? 6.234 -14.875 2.041 1 88.38 100 ASN A O 1
ATOM 764 N N . PHE A 1 101 ? 6.293 -12.664 2.094 1 86.62 101 PHE A N 1
ATOM 765 C CA . PHE A 1 101 ? 6.453 -12.555 0.649 1 86.62 101 PHE A CA 1
ATOM 766 C C . PHE A 1 101 ? 7.723 -13.266 0.192 1 86.62 101 PHE A C 1
ATOM 768 O O . PHE A 1 101 ? 7.75 -13.883 -0.876 1 86.62 101 PHE A O 1
ATOM 775 N N . GLU A 1 102 ? 8.781 -13.164 0.985 1 86.31 102 GLU A N 1
ATOM 776 C CA . GLU A 1 102 ? 10.008 -13.859 0.616 1 86.31 102 GLU A CA 1
ATOM 777 C C . GLU A 1 102 ? 9.789 -15.367 0.547 1 86.31 102 GLU A C 1
ATOM 779 O O . GLU A 1 102 ? 10.242 -16.031 -0.389 1 86.31 102 GLU A O 1
ATOM 784 N N . LYS A 1 103 ? 9.133 -15.844 1.547 1 90.38 103 LYS A N 1
ATOM 785 C CA . LYS A 1 103 ? 8.812 -17.266 1.562 1 90.38 103 LYS A CA 1
ATOM 786 C C . LYS A 1 103 ? 7.906 -17.641 0.39 1 90.38 103 LYS A C 1
ATOM 788 O O . LYS A 1 103 ? 8.094 -18.688 -0.238 1 90.38 103 LYS A O 1
ATOM 793 N N . MET A 1 104 ? 6.957 -16.828 0.038 1 91.94 104 MET A N 1
ATOM 794 C CA . MET A 1 104 ? 6.059 -17.062 -1.087 1 91.94 104 MET A CA 1
ATOM 795 C C . MET A 1 104 ? 6.836 -17.125 -2.398 1 91.94 104 MET A C 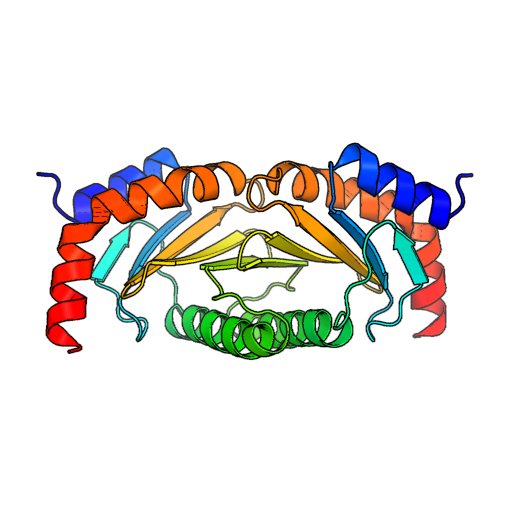1
ATOM 797 O O . MET A 1 104 ? 6.559 -17.969 -3.254 1 91.94 104 MET A O 1
ATOM 801 N N . GLU A 1 105 ? 7.707 -16.219 -2.482 1 90.56 105 GLU A N 1
ATOM 802 C CA . GLU A 1 105 ? 8.531 -16.188 -3.689 1 90.56 105 GLU A CA 1
ATOM 803 C C . GLU A 1 105 ? 9.289 -17.5 -3.871 1 90.56 105 GLU A C 1
ATOM 805 O O . GLU A 1 105 ? 9.352 -18.031 -4.977 1 90.56 105 GLU A O 1
ATOM 810 N N . LYS A 1 106 ? 9.883 -18 -2.766 1 92.25 106 LYS A N 1
ATOM 811 C CA . LYS A 1 106 ? 10.625 -19.25 -2.803 1 92.25 106 LYS A CA 1
ATOM 812 C C . LYS A 1 106 ? 9.703 -20.422 -3.127 1 92.25 106 LYS A C 1
ATOM 814 O O . LYS A 1 106 ? 10.039 -21.281 -3.949 1 92.25 106 LYS A O 1
ATOM 819 N N . ASP A 1 107 ? 8.555 -20.375 -2.533 1 92.88 107 ASP A N 1
ATOM 820 C CA . ASP A 1 107 ? 7.598 -21.469 -2.723 1 92.88 107 ASP A CA 1
ATOM 821 C C . ASP A 1 107 ? 7.059 -21.484 -4.152 1 92.88 107 ASP A C 1
ATOM 823 O O . ASP A 1 107 ? 6.758 -22.547 -4.695 1 92.88 107 ASP A O 1
ATOM 827 N N . LEU A 1 108 ? 6.996 -20.328 -4.801 1 93.38 108 LEU A N 1
ATOM 828 C CA . LEU A 1 108 ? 6.379 -20.219 -6.117 1 93.38 108 LEU A CA 1
ATOM 829 C C . LEU A 1 108 ? 7.441 -20.203 -7.215 1 93.38 108 LEU A C 1
ATOM 831 O O . LEU A 1 108 ? 7.125 -19.984 -8.391 1 93.38 108 LEU A O 1
ATOM 835 N N . LYS A 1 109 ? 8.656 -20.5 -6.875 1 92.19 109 LYS A N 1
ATOM 836 C CA . LYS A 1 109 ? 9.773 -20.438 -7.812 1 92.19 109 LYS A CA 1
ATOM 837 C C . LYS A 1 109 ? 9.539 -21.344 -9.016 1 92.19 109 LYS A C 1
ATOM 839 O O . LYS A 1 109 ? 9.773 -20.938 -10.156 1 92.19 109 LYS A O 1
ATOM 844 N N . PRO A 1 110 ? 9.055 -22.609 -8.758 1 90.62 110 PRO A N 1
ATOM 845 C CA . PRO A 1 110 ? 8.797 -23.469 -9.914 1 90.62 110 PRO A CA 1
ATOM 846 C C . PRO A 1 110 ? 7.828 -22.828 -10.914 1 90.62 110 PRO A C 1
ATOM 848 O O . PRO A 1 110 ? 8 -22.969 -12.125 1 90.62 110 PRO A O 1
ATOM 851 N N . LEU A 1 111 ? 6.848 -22.156 -10.414 1 89.06 111 LEU A N 1
ATOM 852 C CA . LEU A 1 111 ? 5.879 -21.484 -11.273 1 89.06 111 LEU A CA 1
ATOM 853 C C . LEU A 1 111 ? 6.508 -20.281 -11.977 1 89.06 111 LEU A C 1
ATOM 855 O O . LEU A 1 111 ? 6.285 -20.078 -13.172 1 89.06 111 LEU A O 1
ATOM 859 N N . ILE A 1 112 ? 7.266 -19.5 -11.289 1 89.31 112 ILE A N 1
ATOM 860 C CA . ILE A 1 112 ? 7.953 -18.344 -11.82 1 89.31 112 ILE A CA 1
ATOM 861 C C . ILE A 1 112 ? 8.852 -18.75 -12.984 1 89.31 112 ILE A C 1
ATOM 863 O O . ILE A 1 112 ? 8.836 -18.125 -14.047 1 89.31 112 ILE A O 1
ATOM 867 N N . ASP A 1 113 ? 9.562 -19.875 -12.75 1 89.06 113 ASP A N 1
ATOM 868 C CA . ASP A 1 113 ? 10.484 -20.359 -13.766 1 89.06 113 ASP A CA 1
ATOM 869 C C . ASP A 1 113 ? 9.742 -20.812 -15.016 1 89.06 113 ASP A C 1
ATOM 871 O O . ASP A 1 113 ? 10.195 -20.578 -16.141 1 89.06 113 ASP A O 1
ATOM 875 N N . LEU A 1 114 ? 8.609 -21.422 -14.773 1 85.5 114 LEU A N 1
ATOM 876 C CA . LEU A 1 114 ? 7.805 -21.922 -15.883 1 85.5 114 LEU A CA 1
ATOM 877 C C . LEU A 1 114 ? 7.285 -20.781 -16.734 1 85.5 114 LEU A C 1
ATOM 879 O O . LEU A 1 114 ? 7.363 -20.828 -17.969 1 85.5 114 LEU A O 1
ATOM 883 N N . ILE A 1 115 ? 6.828 -19.703 -16.125 1 84.56 115 ILE A N 1
ATOM 884 C CA . ILE A 1 115 ? 6.223 -18.578 -16.828 1 84.56 115 ILE A CA 1
ATOM 885 C C . ILE A 1 115 ? 7.312 -17.75 -17.5 1 84.56 115 ILE A C 1
ATOM 887 O O . ILE A 1 115 ? 7.145 -17.297 -18.641 1 84.56 115 ILE A O 1
ATOM 891 N N . SER A 1 116 ? 8.383 -17.531 -16.766 1 82.31 116 SER A N 1
ATOM 892 C CA . SER A 1 116 ? 9.492 -16.75 -17.297 1 82.31 116 SER A CA 1
ATOM 893 C C . SER A 1 116 ? 10.086 -17.406 -18.547 1 82.31 116 SER A C 1
ATOM 895 O O . SER A 1 116 ? 10.57 -16.719 -19.438 1 82.31 116 SER A O 1
ATOM 897 N N . SER A 1 117 ? 10.125 -18.719 -18.531 1 78.5 117 SER A N 1
ATOM 898 C CA . SER A 1 117 ? 10.648 -19.453 -19.688 1 78.5 117 SER A CA 1
ATOM 899 C C . SER A 1 117 ? 9.742 -19.297 -20.906 1 78.5 117 SER A C 1
ATOM 901 O O . SER A 1 117 ? 10.188 -19.438 -22.047 1 78.5 117 SER A O 1
ATOM 903 N N . ARG A 1 118 ? 8.484 -19.047 -20.578 1 74 118 ARG A N 1
ATOM 904 C CA . ARG A 1 118 ? 7.531 -18.891 -21.672 1 74 118 ARG A CA 1
ATOM 905 C C . ARG A 1 118 ? 7.598 -17.484 -22.25 1 74 118 ARG A C 1
ATOM 907 O O . ARG A 1 118 ? 7.258 -17.266 -23.422 1 74 118 ARG A O 1
ATOM 914 N N . GLU A 1 119 ? 7.926 -16.5 -21.344 1 67.88 119 GLU A N 1
ATOM 915 C CA . GLU A 1 119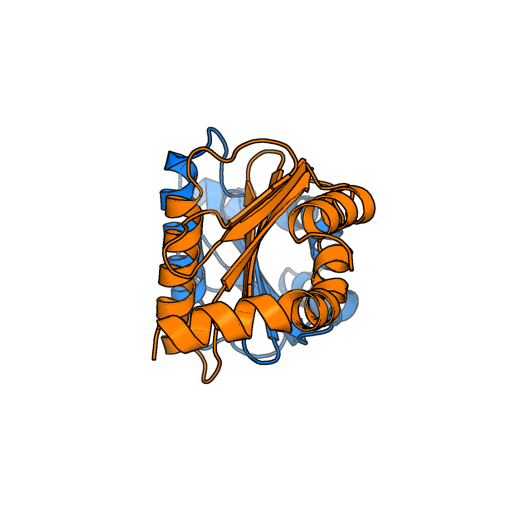 ? 7.98 -15.109 -21.781 1 67.88 119 GLU A CA 1
ATOM 916 C C . GLU A 1 119 ? 9.281 -14.82 -22.516 1 67.88 119 GLU A C 1
ATOM 918 O O . GLU A 1 119 ? 9.344 -13.898 -23.328 1 67.88 119 GLU A O 1
ATOM 923 N N . ASN A 1 120 ? 10.359 -15.508 -22.266 1 57.53 120 ASN A N 1
ATOM 924 C CA . ASN A 1 120 ? 11.609 -15.359 -23 1 57.53 120 ASN A CA 1
ATOM 925 C C . ASN A 1 120 ? 11.672 -16.312 -24.188 1 57.53 120 ASN A C 1
ATOM 927 O O . ASN A 1 120 ? 11.336 -17.484 -24.078 1 57.53 120 ASN A O 1
ATOM 931 N N . MET B 1 1 ? 0.04 22.672 23.891 1 47.25 1 MET B N 1
ATOM 932 C CA . MET B 1 1 ? -0.377 21.922 22.703 1 47.25 1 MET B CA 1
ATOM 933 C C . MET B 1 1 ? 0.773 21.797 21.703 1 47.25 1 MET B C 1
ATOM 935 O O . MET B 1 1 ? 1.527 22.75 21.5 1 47.25 1 MET B O 1
ATOM 939 N N . ALA B 1 2 ? 1.267 20.562 21.469 1 67.5 2 ALA B N 1
ATOM 940 C CA . ALA B 1 2 ? 2.467 20.453 20.641 1 67.5 2 ALA B CA 1
ATOM 941 C C . ALA B 1 2 ? 2.242 21.078 19.266 1 67.5 2 ALA B C 1
ATOM 943 O O . ALA B 1 2 ? 1.127 21.047 18.734 1 67.5 2 ALA B O 1
ATOM 944 N N . SER B 1 3 ? 3.059 21.953 18.875 1 89.88 3 SER B N 1
ATOM 945 C CA . SER B 1 3 ? 3.021 22.484 17.516 1 89.88 3 SER B CA 1
ATOM 946 C C . SER B 1 3 ? 2.949 21.359 16.5 1 89.88 3 SER B C 1
ATOM 948 O O . SER B 1 3 ? 3.227 20.203 16.812 1 89.88 3 SER B O 1
ATOM 950 N N . LEU B 1 4 ? 2.295 21.594 15.445 1 92.81 4 LEU B N 1
ATOM 951 C CA . LEU B 1 4 ? 2.219 20.641 14.336 1 92.81 4 LEU B CA 1
ATOM 952 C C . LEU B 1 4 ? 3.594 20.062 14.023 1 92.81 4 LEU B C 1
ATOM 954 O O . LEU B 1 4 ? 3.721 18.875 13.75 1 92.81 4 LEU B O 1
ATOM 958 N N . GLN B 1 5 ? 4.527 20.875 14.156 1 93.62 5 GLN B N 1
ATOM 959 C CA . GLN B 1 5 ? 5.891 20.438 13.891 1 93.62 5 GLN B CA 1
ATOM 960 C C . GLN B 1 5 ? 6.359 19.422 14.93 1 93.62 5 GLN B C 1
ATOM 962 O O . GLN B 1 5 ? 6.977 18.422 14.594 1 93.62 5 GLN B O 1
ATOM 967 N N . GLN B 1 6 ? 6.047 19.734 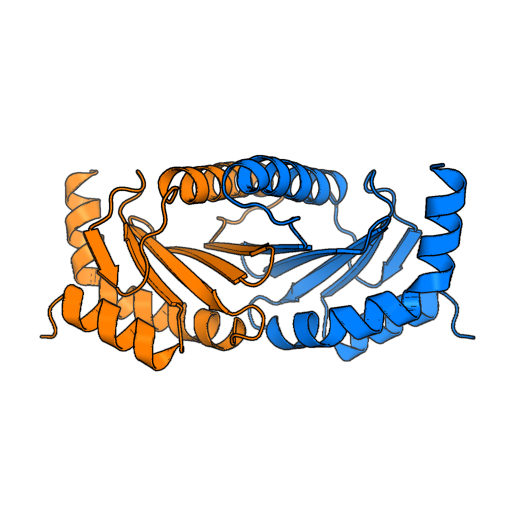16.219 1 93.88 6 GLN B N 1
ATOM 968 C CA . GLN B 1 6 ? 6.402 18.812 17.281 1 93.88 6 GLN B CA 1
ATOM 969 C C . GLN B 1 6 ? 5.652 17.484 17.125 1 93.88 6 GLN B C 1
ATOM 971 O O . GLN B 1 6 ? 6.199 16.422 17.406 1 93.88 6 GLN B O 1
ATOM 976 N N . TYR B 1 7 ? 4.402 17.656 16.734 1 93.69 7 TYR B N 1
ATOM 977 C CA . TYR B 1 7 ? 3.586 16.469 16.516 1 93.69 7 TYR B CA 1
ATOM 978 C C . TYR B 1 7 ? 4.203 15.57 15.461 1 93.69 7 TYR B C 1
ATOM 980 O O . TYR B 1 7 ? 4.34 14.359 15.664 1 93.69 7 TYR B O 1
ATOM 988 N N . VAL B 1 8 ? 4.613 16.109 14.289 1 94.69 8 VAL B N 1
ATOM 989 C CA . VAL B 1 8 ? 5.172 15.344 13.18 1 94.69 8 VAL B CA 1
ATOM 990 C C . VAL B 1 8 ? 6.5 14.719 13.594 1 94.69 8 VAL B C 1
ATOM 992 O O . VAL B 1 8 ? 6.809 13.586 13.219 1 94.69 8 VAL B O 1
ATOM 995 N N . GLU B 1 9 ? 7.262 15.375 14.414 1 95.19 9 GLU B N 1
ATOM 996 C CA . GLU B 1 9 ? 8.531 14.852 14.922 1 95.19 9 GLU B CA 1
ATOM 997 C C . GLU B 1 9 ? 8.305 13.656 15.844 1 95.19 9 GLU B C 1
ATOM 999 O O . GLU B 1 9 ? 8.992 12.641 15.727 1 95.19 9 GLU B O 1
ATOM 1004 N N . ASN B 1 10 ? 7.344 13.781 16.719 1 95.12 10 ASN B N 1
ATOM 1005 C CA . ASN B 1 10 ? 7.012 12.688 17.625 1 95.12 10 ASN B CA 1
ATOM 1006 C C . ASN B 1 10 ? 6.516 11.461 16.859 1 95.12 10 ASN B C 1
ATOM 1008 O O . ASN B 1 10 ? 6.871 10.336 17.203 1 95.12 10 ASN B O 1
ATOM 1012 N N . CYS B 1 11 ? 5.715 11.703 15.836 1 94.38 11 CYS B N 1
ATOM 1013 C CA . CYS B 1 11 ? 5.242 10.609 15 1 94.38 11 CYS B CA 1
ATOM 1014 C C . CYS B 1 11 ? 6.41 9.867 14.359 1 94.38 11 CYS B C 1
ATOM 1016 O O . CYS B 1 11 ? 6.457 8.641 14.375 1 94.38 11 CYS B O 1
ATOM 1018 N N . GLY B 1 12 ? 7.34 10.656 13.82 1 95.44 12 GLY B N 1
ATOM 1019 C CA . GLY B 1 12 ? 8.5 10.055 13.18 1 95.44 12 GLY B CA 1
ATOM 1020 C C . GLY B 1 12 ? 9.305 9.164 14.102 1 95.44 12 GLY B C 1
ATOM 1021 O O . GLY B 1 12 ? 9.695 8.062 13.727 1 95.44 12 GLY B O 1
ATOM 1022 N N . ARG B 1 13 ? 9.461 9.625 15.297 1 95.25 13 ARG B N 1
ATOM 1023 C CA . ARG B 1 13 ? 10.234 8.867 16.281 1 95.25 13 ARG B CA 1
ATOM 1024 C C . ARG B 1 13 ? 9.492 7.617 16.719 1 95.25 13 ARG B C 1
ATOM 1026 O O . ARG B 1 13 ? 10.07 6.531 16.781 1 95.25 13 ARG B O 1
ATOM 1033 N N . TRP B 1 14 ? 8.219 7.812 16.938 1 94.12 14 TRP B N 1
ATOM 1034 C CA . TRP B 1 14 ? 7.398 6.707 17.422 1 94.12 14 TRP B CA 1
ATOM 1035 C C . TRP B 1 14 ? 7.305 5.602 16.375 1 94.12 14 TRP B C 1
ATOM 1037 O O . TRP B 1 14 ? 7.312 4.418 16.703 1 94.12 14 TRP B O 1
ATOM 1047 N N . LEU B 1 15 ? 7.316 5.918 15.133 1 94.81 15 LEU B N 1
ATOM 1048 C CA . LEU B 1 15 ? 7.109 4.98 14.039 1 94.81 15 LEU B CA 1
ATOM 1049 C C . LEU B 1 15 ? 8.438 4.445 13.523 1 94.81 15 LEU B C 1
ATOM 1051 O O . LEU B 1 15 ? 8.469 3.57 12.656 1 94.81 15 LEU B O 1
ATOM 1055 N N . ASP B 1 16 ? 9.531 4.977 14.102 1 96.25 16 ASP B N 1
ATOM 1056 C CA . ASP B 1 16 ? 10.852 4.688 13.547 1 96.25 16 ASP B CA 1
ATOM 1057 C C . ASP B 1 16 ? 10.891 4.965 12.047 1 96.25 16 ASP B C 1
ATOM 1059 O O . ASP B 1 16 ? 11.352 4.133 11.266 1 96.25 16 ASP B O 1
ATOM 1063 N N . ALA B 1 17 ? 10.289 6.109 11.695 1 96.19 17 ALA B N 1
ATOM 1064 C CA . ALA B 1 17 ? 10.148 6.48 10.289 1 96.19 17 ALA B CA 1
ATOM 1065 C C . ALA B 1 17 ? 11.391 7.203 9.781 1 96.19 17 ALA B C 1
ATOM 1067 O O . ALA B 1 17 ? 12.164 7.746 10.578 1 96.19 17 ALA B O 1
ATOM 1068 N N . ILE B 1 18 ? 11.633 7.105 8.523 1 95.56 18 ILE B N 1
ATOM 1069 C CA . ILE B 1 18 ? 12.656 7.902 7.859 1 95.56 18 ILE B CA 1
ATOM 1070 C C . ILE B 1 18 ? 12.188 9.352 7.738 1 95.56 18 ILE B C 1
ATOM 1072 O O . ILE B 1 18 ? 12.961 10.281 7.965 1 95.56 18 ILE B O 1
ATOM 1076 N N . THR B 1 19 ? 10.93 9.484 7.434 1 95.38 19 THR B N 1
ATOM 1077 C CA . THR B 1 19 ? 10.336 10.812 7.316 1 95.38 19 THR B CA 1
ATOM 1078 C C . THR B 1 19 ? 8.828 10.75 7.496 1 95.38 19 THR B C 1
ATOM 1080 O O . THR B 1 19 ? 8.211 9.703 7.293 1 95.38 19 THR B O 1
ATOM 1083 N N . VAL B 1 20 ? 8.234 11.82 7.957 1 96 20 VAL B N 1
ATOM 1084 C CA . VAL B 1 20 ? 6.801 12.055 8.031 1 96 20 VAL B CA 1
ATOM 1085 C C . VAL B 1 20 ? 6.477 13.438 7.469 1 96 20 VAL B C 1
ATOM 1087 O O . VAL B 1 20 ? 7.113 14.43 7.836 1 96 20 VAL B O 1
ATOM 1090 N N . ILE B 1 21 ? 5.512 13.461 6.559 1 95.69 21 ILE B N 1
ATOM 1091 C CA . ILE B 1 21 ? 5.125 14.727 5.938 1 95.69 21 ILE B CA 1
ATOM 1092 C C . ILE B 1 21 ? 3.605 14.883 5.996 1 95.69 21 ILE B C 1
ATOM 1094 O O . ILE B 1 21 ? 2.865 13.945 5.691 1 95.69 21 ILE B O 1
ATOM 1098 N N . VAL B 1 22 ? 3.158 16 6.434 1 95.12 22 VAL B N 1
ATOM 1099 C CA . VAL B 1 22 ? 1.758 16.406 6.332 1 95.12 22 VAL B CA 1
ATOM 1100 C C . VAL B 1 22 ? 1.595 17.438 5.223 1 95.12 22 VAL B C 1
ATOM 1102 O O . VAL B 1 22 ? 2.316 18.438 5.188 1 95.12 22 VAL B O 1
ATOM 1105 N N . SER B 1 23 ? 0.713 17.141 4.305 1 93.12 23 SER B N 1
ATOM 1106 C CA . SER B 1 23 ? 0.5 18.047 3.176 1 93.12 23 SER B CA 1
ATOM 1107 C C . SER B 1 23 ? -0.987 18.266 2.916 1 93.12 23 SER B C 1
ATOM 1109 O O . SER B 1 23 ? -1.829 17.531 3.451 1 93.12 23 SER B O 1
ATOM 1111 N N . ASP B 1 24 ? -1.267 19.266 2.207 1 88.56 24 ASP B N 1
ATOM 1112 C CA . ASP B 1 24 ? -2.65 19.438 1.779 1 88.56 24 ASP B CA 1
ATOM 1113 C C . ASP B 1 24 ? -2.949 18.609 0.53 1 88.56 24 ASP B C 1
ATOM 1115 O O . ASP B 1 24 ? -2.119 17.812 0.099 1 88.56 24 ASP B O 1
ATOM 1119 N N . ASN B 1 25 ? -4.121 18.688 -0.069 1 81.12 25 ASN B N 1
ATOM 1120 C CA . ASN B 1 25 ? -4.598 17.859 -1.166 1 81.12 25 ASN B CA 1
ATOM 1121 C C . ASN B 1 25 ? -3.836 18.141 -2.457 1 81.12 25 ASN B C 1
ATOM 1123 O O . ASN B 1 25 ? -3.908 17.359 -3.408 1 81.12 25 ASN B O 1
ATOM 1127 N N . ASN B 1 26 ? -3.043 19.141 -2.469 1 80.75 26 ASN B N 1
ATOM 1128 C CA . ASN B 1 26 ? -2.244 19.5 -3.641 1 80.75 26 ASN B CA 1
ATOM 1129 C C . ASN B 1 26 ? -0.789 19.062 -3.475 1 80.75 26 ASN B C 1
ATOM 1131 O O . ASN B 1 26 ? 0.042 19.328 -4.344 1 80.75 26 ASN B O 1
ATOM 1135 N N . GLY B 1 27 ? -0.485 18.484 -2.316 1 84.5 27 GLY B N 1
ATOM 1136 C CA . GLY B 1 27 ? 0.872 18.031 -2.064 1 84.5 27 GLY B CA 1
ATOM 1137 C C . GLY B 1 27 ? 1.776 19.109 -1.507 1 84.5 27 GLY B C 1
ATOM 1138 O O . GLY B 1 27 ? 3.002 18.984 -1.53 1 84.5 27 GLY B O 1
ATOM 1139 N N . VAL B 1 28 ? 1.159 20.172 -1.168 1 88.88 28 VAL B N 1
ATOM 1140 C CA . VAL B 1 28 ? 1.961 21.234 -0.545 1 88.88 28 VAL B CA 1
ATOM 1141 C C . VAL B 1 28 ? 2.252 20.859 0.908 1 88.88 28 VAL B C 1
ATOM 1143 O O . VAL B 1 28 ? 1.33 20.641 1.694 1 88.88 28 VAL B O 1
ATOM 1146 N N . GLU B 1 29 ? 3.451 20.875 1.242 1 92.31 29 GLU B N 1
ATOM 1147 C CA . GLU B 1 29 ? 3.91 20.484 2.57 1 92.31 29 GLU B CA 1
ATOM 1148 C C . GLU B 1 29 ? 3.482 21.516 3.625 1 92.31 29 GLU B C 1
ATOM 1150 O O . GLU B 1 29 ? 3.697 22.719 3.457 1 92.31 29 GLU B O 1
ATOM 1155 N N . ILE B 1 30 ? 2.869 21.078 4.656 1 93.06 30 ILE B N 1
ATOM 1156 C CA . ILE B 1 30 ? 2.473 21.906 5.793 1 93.06 30 ILE B CA 1
ATOM 1157 C C . ILE B 1 30 ? 3.477 21.734 6.934 1 93.06 30 ILE B C 1
ATOM 1159 O O . ILE B 1 30 ? 3.889 22.703 7.559 1 93.06 30 ILE B O 1
ATOM 1163 N N . ALA B 1 31 ? 3.842 20.469 7.168 1 94.69 31 ALA B N 1
ATOM 1164 C CA . ALA B 1 31 ? 4.848 20.109 8.172 1 94.69 31 ALA B CA 1
ATOM 1165 C C . ALA B 1 31 ? 5.57 18.828 7.793 1 94.69 31 ALA B C 1
ATOM 1167 O O . ALA B 1 31 ? 5 17.953 7.137 1 94.69 31 ALA B O 1
ATOM 1168 N N . SER B 1 32 ? 6.77 18.766 8.164 1 94.88 32 SER B N 1
ATOM 1169 C CA . SER B 1 32 ? 7.531 17.562 7.848 1 94.88 32 SER B CA 1
ATOM 1170 C C . SER B 1 32 ? 8.641 17.328 8.867 1 94.88 32 SER B C 1
ATOM 1172 O O . SER B 1 32 ? 9.039 18.25 9.578 1 94.88 32 SER B O 1
ATOM 1174 N N . TRP B 1 33 ? 9.047 16.125 8.93 1 95.75 33 TRP B N 1
ATOM 1175 C CA . TRP B 1 33 ? 10.18 15.68 9.734 1 95.75 33 TRP B CA 1
ATOM 1176 C C . TRP B 1 33 ? 10.984 14.609 9 1 95.75 33 TRP B C 1
ATOM 1178 O O . TRP B 1 33 ? 10.414 13.758 8.32 1 95.75 33 TRP B O 1
ATOM 1188 N N . GLY B 1 34 ? 12.289 14.68 9.156 1 95.56 34 GLY B N 1
ATOM 1189 C CA . GLY B 1 34 ? 13.148 13.672 8.562 1 95.56 34 GLY B CA 1
ATOM 1190 C C . GLY B 1 34 ? 13.672 14.062 7.191 1 95.56 34 GLY B C 1
ATOM 1191 O O . GLY B 1 34 ? 13.984 15.234 6.953 1 95.56 34 GLY B O 1
ATOM 1192 N N . GLU B 1 35 ? 13.82 13.07 6.336 1 91.81 35 GLU B N 1
ATOM 1193 C CA . GLU B 1 35 ? 14.391 13.289 5.008 1 91.81 35 GLU B CA 1
ATOM 1194 C C . GLU B 1 35 ? 13.398 13.984 4.086 1 91.81 35 GLU B C 1
ATOM 1196 O O . GLU B 1 35 ? 12.188 13.758 4.18 1 91.81 35 GLU B O 1
ATOM 1201 N N . LYS B 1 36 ? 13.93 14.766 3.266 1 85.19 36 LYS B N 1
ATOM 1202 C CA . LYS B 1 36 ? 13.078 15.383 2.25 1 85.19 36 LYS B CA 1
ATOM 1203 C C . LYS B 1 36 ? 12.75 14.398 1.135 1 85.19 36 LYS B C 1
ATOM 1205 O O . LYS B 1 36 ? 13.609 13.617 0.717 1 85.19 36 LYS B O 1
ATOM 1210 N N . ILE B 1 37 ? 11.492 14.469 0.779 1 77.19 37 ILE B N 1
ATOM 1211 C CA . ILE B 1 37 ? 11.062 13.672 -0.366 1 77.19 37 ILE B CA 1
ATOM 1212 C C . ILE B 1 37 ? 11.016 14.555 -1.615 1 77.19 37 ILE B C 1
ATOM 1214 O O . ILE B 1 37 ? 10.359 15.594 -1.626 1 77.19 37 ILE B O 1
ATOM 1218 N N . GLU B 1 38 ? 11.867 14.25 -2.535 1 70.69 38 GLU B N 1
ATOM 1219 C CA . GLU B 1 38 ? 12 15.07 -3.732 1 70.69 38 GLU B CA 1
ATOM 1220 C C . GLU B 1 38 ? 10.703 15.094 -4.535 1 70.69 38 GLU B C 1
ATOM 1222 O O . GLU B 1 38 ? 10.375 16.109 -5.168 1 70.69 38 GLU B O 1
ATOM 1227 N N . ASP B 1 39 ? 9.969 14.117 -4.457 1 73.94 39 ASP B N 1
ATOM 1228 C CA . ASP B 1 39 ? 8.836 14.086 -5.371 1 73.94 39 ASP B CA 1
ATOM 1229 C C . ASP B 1 39 ? 7.547 13.734 -4.633 1 73.94 39 ASP B C 1
ATOM 1231 O O . ASP B 1 39 ? 6.801 12.852 -5.062 1 73.94 39 ASP B O 1
ATOM 1235 N N . LEU B 1 40 ? 7.246 14.5 -3.617 1 77.69 40 LEU B N 1
ATOM 1236 C CA . LEU B 1 40 ? 6.016 14.312 -2.857 1 77.69 40 LEU B CA 1
ATOM 1237 C C . LEU B 1 40 ? 4.793 14.516 -3.746 1 77.69 40 LEU B C 1
ATOM 1239 O O . LEU B 1 40 ? 3.801 13.789 -3.617 1 77.69 40 LEU B O 1
ATOM 1243 N N . GLN B 1 41 ? 4.957 15.469 -4.645 1 79.81 41 GLN B N 1
ATOM 1244 C CA . GLN B 1 41 ? 3.85 15.734 -5.559 1 79.81 41 GLN B CA 1
ATOM 1245 C C . GLN B 1 41 ? 3.561 14.523 -6.441 1 79.81 41 GLN B C 1
ATOM 1247 O O . GLN B 1 41 ? 2.402 14.234 -6.738 1 79.81 41 GLN B O 1
ATOM 1252 N N . LEU B 1 42 ? 4.602 13.945 -6.797 1 79.81 42 LEU B N 1
ATOM 1253 C CA . LEU B 1 42 ? 4.434 12.742 -7.605 1 79.81 42 LEU B CA 1
ATOM 1254 C C . LEU B 1 42 ? 3.766 11.633 -6.801 1 79.81 42 LEU B C 1
ATOM 1256 O O . LEU B 1 42 ? 2.889 10.93 -7.309 1 79.81 42 LEU B O 1
ATOM 1260 N N . ALA B 1 43 ? 4.211 11.5 -5.531 1 80.44 43 ALA B N 1
ATOM 1261 C CA . ALA B 1 43 ? 3.602 10.492 -4.668 1 80.44 43 ALA B CA 1
ATOM 1262 C C . ALA B 1 43 ? 2.105 10.75 -4.496 1 80.44 43 ALA B C 1
ATOM 1264 O O . ALA B 1 43 ? 1.3 9.82 -4.566 1 80.44 43 ALA B O 1
ATOM 1265 N N . CYS B 1 44 ? 1.73 11.922 -4.359 1 83 44 CYS B N 1
ATOM 1266 C CA . CYS B 1 44 ? 0.328 12.297 -4.219 1 83 44 CYS B CA 1
ATOM 1267 C C . CYS B 1 44 ? -0.443 12.016 -5.5 1 83 44 CYS B C 1
ATOM 1269 O O . CYS B 1 44 ? -1.578 11.531 -5.457 1 83 44 CYS B O 1
ATOM 1271 N N . ALA B 1 45 ? 0.201 12.305 -6.605 1 83.69 45 ALA B N 1
ATOM 1272 C CA . ALA B 1 45 ? -0.43 12.039 -7.895 1 83.69 45 ALA B CA 1
ATOM 1273 C C . ALA B 1 45 ? -0.681 10.547 -8.086 1 83.69 45 ALA B C 1
ATOM 1275 O O . ALA B 1 45 ? -1.726 10.148 -8.609 1 83.69 45 ALA B O 1
ATOM 1276 N N . ILE B 1 46 ? 0.256 9.773 -7.707 1 83.69 46 ILE B N 1
ATOM 1277 C CA . ILE B 1 46 ? 0.109 8.328 -7.797 1 83.69 46 ILE B CA 1
ATOM 1278 C C . ILE B 1 46 ? -1.071 7.871 -6.941 1 83.69 46 ILE B C 1
ATOM 1280 O O . ILE B 1 46 ? -1.903 7.078 -7.387 1 83.69 46 ILE B O 1
ATOM 1284 N N . PHE B 1 47 ? -1.122 8.414 -5.703 1 82.62 47 PHE B N 1
ATOM 1285 C CA . PHE B 1 47 ? -2.238 8.094 -4.82 1 82.62 47 PHE B CA 1
ATOM 1286 C C . PHE B 1 47 ? -3.566 8.469 -5.469 1 82.62 47 PHE B C 1
ATOM 1288 O O . PHE B 1 47 ? -4.473 7.637 -5.562 1 82.62 47 PHE B O 1
ATOM 1295 N N . GLN B 1 48 ? -3.617 9.648 -5.922 1 83.25 48 GLN B N 1
ATOM 1296 C CA . GLN B 1 48 ? -4.867 10.148 -6.488 1 83.25 48 GLN B CA 1
ATOM 1297 C C . GLN B 1 48 ? -5.285 9.32 -7.699 1 83.25 48 GLN B C 1
ATOM 1299 O O . GLN B 1 48 ? -6.457 8.945 -7.832 1 83.25 48 GLN B O 1
ATOM 1304 N N . SER B 1 49 ? -4.375 9.047 -8.516 1 84.44 49 SER B N 1
ATOM 1305 C CA . SER B 1 49 ? -4.68 8.242 -9.695 1 84.44 49 SER B CA 1
ATOM 1306 C C . SER B 1 49 ? -5.121 6.836 -9.305 1 84.44 49 SER B C 1
ATOM 1308 O O . SER B 1 49 ? -6.035 6.277 -9.914 1 84.44 49 SER B O 1
ATOM 1310 N N . SER B 1 50 ? -4.438 6.258 -8.312 1 82 50 SER B N 1
ATOM 1311 C CA . SER B 1 50 ? -4.77 4.914 -7.848 1 82 50 SER B CA 1
ATOM 1312 C C . SER B 1 50 ? -6.18 4.863 -7.27 1 82 50 SER B C 1
ATOM 1314 O O . SER B 1 50 ? -6.957 3.963 -7.594 1 82 50 SER B O 1
ATOM 1316 N N . VAL B 1 51 ? -6.512 5.836 -6.5 1 77.81 51 VAL B N 1
ATOM 1317 C CA . VAL B 1 51 ? -7.82 5.895 -5.855 1 77.81 51 VAL B CA 1
ATOM 1318 C C . VAL B 1 51 ? -8.906 6.121 -6.91 1 77.81 51 VAL B C 1
ATOM 1320 O O . VAL B 1 51 ? -9.992 5.547 -6.82 1 77.81 51 VAL B O 1
ATOM 1323 N N . GLU B 1 52 ? -8.578 6.953 -7.77 1 80.5 52 GLU B N 1
ATOM 1324 C CA . GLU B 1 52 ? -9.531 7.215 -8.844 1 80.5 52 GLU B CA 1
ATOM 1325 C C . GLU B 1 52 ? -9.844 5.941 -9.633 1 80.5 52 GLU B C 1
ATOM 1327 O O . GLU B 1 52 ? -11 5.648 -9.922 1 80.5 52 GLU B O 1
ATOM 1332 N N . ASN B 1 53 ? -8.812 5.246 -9.93 1 78.19 53 ASN B N 1
ATOM 1333 C CA . ASN B 1 53 ? -8.977 4.012 -10.68 1 78.19 53 ASN B CA 1
ATOM 1334 C C . ASN B 1 53 ? -9.656 2.928 -9.852 1 78.19 53 ASN B C 1
ATOM 1336 O O . ASN B 1 53 ? -10.422 2.119 -10.383 1 78.19 53 ASN B O 1
ATOM 1340 N N . LEU B 1 54 ? -9.391 2.922 -8.609 1 71.19 54 LEU B N 1
ATOM 1341 C CA . LEU B 1 54 ? -10 1.951 -7.703 1 71.19 54 LEU B CA 1
ATOM 1342 C C . LEU B 1 54 ? -11.484 2.23 -7.523 1 71.19 54 LEU B C 1
ATOM 1344 O O . LEU B 1 54 ? -12.281 1.303 -7.355 1 71.19 54 LEU B O 1
ATOM 1348 N N . GLY B 1 55 ? -11.789 3.502 -7.227 1 67.94 55 GLY B N 1
ATOM 1349 C CA . GLY B 1 55 ? -13.188 3.881 -7.105 1 67.94 55 GLY B CA 1
ATOM 1350 C C . GLY B 1 55 ? -14.062 3.27 -8.18 1 67.94 55 GLY B C 1
ATOM 1351 O O . GLY B 1 55 ? -15.258 3.047 -7.965 1 67.94 55 GLY B O 1
ATOM 1352 N N . LYS B 1 56 ? -13.5 3 -9.211 1 64 56 LYS B N 1
ATOM 1353 C CA . LYS B 1 56 ? -14.258 2.328 -10.266 1 64 56 LYS B CA 1
ATOM 1354 C C . LYS B 1 56 ? -14.617 0.902 -9.859 1 64 56 LYS B C 1
ATOM 1356 O O . LYS B 1 56 ? -15.578 0.327 -10.375 1 64 56 LYS B O 1
ATOM 1361 N N . LEU B 1 57 ? -13.734 0.262 -9.109 1 56.41 57 LEU B N 1
ATOM 1362 C CA . LEU B 1 57 ? -13.945 -1.11 -8.664 1 56.41 57 LEU B CA 1
ATOM 1363 C C . LEU B 1 57 ? -14.961 -1.163 -7.523 1 56.41 57 LEU B C 1
ATOM 1365 O O . LEU B 1 57 ? -15.656 -2.164 -7.355 1 56.41 57 LEU B O 1
ATOM 1369 N N . SER B 1 58 ? -14.734 -0.248 -6.586 1 57.97 58 SER B N 1
ATOM 1370 C CA . SER B 1 58 ? -15.453 -0.451 -5.332 1 57.97 58 SER B CA 1
ATOM 1371 C C . SER B 1 58 ? -16.141 0.833 -4.871 1 57.97 58 SER B C 1
ATOM 1373 O O . SER B 1 58 ? -15.766 1.928 -5.301 1 57.97 58 SER B O 1
ATOM 1375 N N . THR B 1 59 ? -17.25 0.656 -4.168 1 52.94 59 THR B N 1
ATOM 1376 C CA . THR B 1 59 ? -18.109 1.638 -3.523 1 52.94 59 THR B CA 1
ATOM 1377 C C . THR B 1 59 ? -17.359 2.391 -2.434 1 52.94 59 THR B C 1
ATOM 1379 O O . THR B 1 59 ? -17.906 3.264 -1.77 1 52.94 59 THR B O 1
ATOM 1382 N N .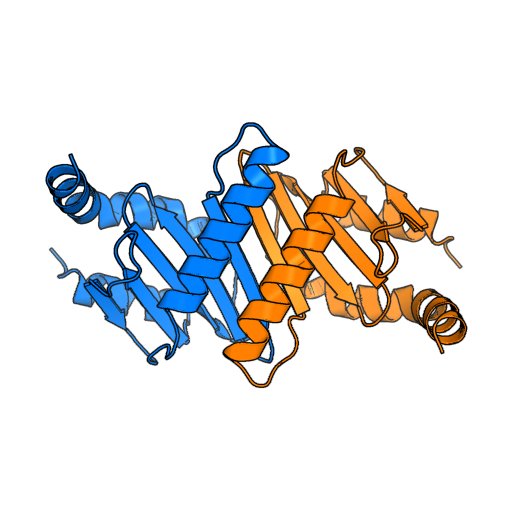 GLY B 1 60 ? -16 2.195 -2.35 1 62.22 60 GLY B N 1
ATOM 1383 C CA . GLY B 1 60 ? -15.469 2.922 -1.211 1 62.22 60 GLY B CA 1
ATOM 1384 C C . GLY B 1 60 ? -14.32 3.844 -1.579 1 62.22 60 GLY B C 1
ATOM 1385 O O . GLY B 1 60 ? -13.742 3.719 -2.66 1 62.22 60 GLY B O 1
ATOM 1386 N N . LYS B 1 61 ? -14.156 4.828 -0.749 1 72.31 61 LYS B N 1
ATOM 1387 C CA . LYS B 1 61 ? -13.086 5.805 -0.95 1 72.31 61 LYS B CA 1
ATOM 1388 C C . LYS B 1 61 ? -11.727 5.219 -0.583 1 72.31 61 LYS B C 1
ATOM 1390 O O . LYS B 1 61 ? -11.617 4.449 0.373 1 72.31 61 LYS B O 1
ATOM 1395 N N . GLY B 1 62 ? -10.75 5.375 -1.43 1 78.88 62 GLY B N 1
ATOM 1396 C CA . GLY B 1 62 ? -9.375 5.039 -1.088 1 78.88 62 GLY B CA 1
ATOM 1397 C C . GLY B 1 62 ? -8.859 5.785 0.129 1 78.88 62 GLY B C 1
ATOM 1398 O O . GLY B 1 62 ? -8.938 7.016 0.189 1 78.88 62 GLY B O 1
ATOM 1399 N N . LYS B 1 63 ? -8.422 5 1.07 1 83.69 63 LYS B N 1
ATOM 1400 C CA . LYS B 1 63 ? -7.996 5.613 2.322 1 83.69 63 LYS B CA 1
ATOM 1401 C C . LYS B 1 63 ? -6.48 5.773 2.369 1 83.69 63 LYS B C 1
ATOM 1403 O O . LYS B 1 63 ? -5.969 6.777 2.873 1 83.69 63 LYS B O 1
ATOM 1408 N N . SER B 1 64 ? -5.801 4.75 1.897 1 89.69 64 SER B N 1
ATOM 1409 C CA . SER B 1 64 ? -4.348 4.828 1.955 1 89.69 64 SER B CA 1
ATOM 1410 C C . SER B 1 64 ? -3.703 4.027 0.827 1 89.69 64 SER B C 1
ATOM 1412 O O . SER B 1 64 ? -4.312 3.1 0.293 1 89.69 64 SER B O 1
ATOM 1414 N N . LEU B 1 65 ? -2.561 4.426 0.523 1 89.56 65 LEU B N 1
ATOM 1415 C CA . LEU B 1 65 ? -1.686 3.775 -0.446 1 89.56 65 LEU B CA 1
ATOM 1416 C C . LEU B 1 65 ? -0.323 3.473 0.168 1 89.56 65 LEU B C 1
ATOM 1418 O O . LEU B 1 65 ? 0.278 4.336 0.813 1 89.56 65 LEU B O 1
ATOM 1422 N N . THR B 1 66 ? 0.121 2.227 -0.035 1 90.44 66 THR B N 1
ATOM 1423 C CA . THR B 1 66 ? 1.454 1.816 0.395 1 90.44 66 THR B CA 1
ATOM 1424 C C . THR B 1 66 ? 2.244 1.233 -0.773 1 90.44 66 THR B C 1
ATOM 1426 O O . THR B 1 66 ? 1.77 0.324 -1.457 1 90.44 66 THR B O 1
ATOM 1429 N N . LEU B 1 67 ? 3.381 1.792 -0.903 1 87.81 67 LEU B N 1
ATOM 1430 C CA . LEU B 1 67 ? 4.285 1.294 -1.934 1 87.81 67 LEU B CA 1
ATOM 1431 C C . LEU B 1 67 ? 5.605 0.831 -1.323 1 87.81 67 LEU B C 1
ATOM 1433 O O . LEU B 1 67 ? 6.219 1.557 -0.536 1 87.81 67 LEU B O 1
ATOM 1437 N N . ARG B 1 68 ? 5.91 -0.332 -1.652 1 87 68 ARG B N 1
ATOM 1438 C CA . ARG B 1 68 ? 7.254 -0.804 -1.344 1 87 68 ARG B CA 1
ATOM 1439 C C . ARG B 1 68 ? 8.164 -0.711 -2.566 1 87 68 ARG B C 1
ATOM 1441 O O . ARG B 1 68 ? 7.848 -1.265 -3.621 1 87 68 ARG B O 1
ATOM 1448 N N . PHE B 1 69 ? 9.203 -0.023 -2.369 1 80.38 69 PHE B N 1
ATOM 1449 C CA . PHE B 1 69 ? 10.125 0.222 -3.473 1 80.38 69 PHE B CA 1
ATOM 1450 C C . PHE B 1 69 ? 11.555 0.337 -2.963 1 80.38 69 PHE B C 1
ATOM 1452 O O . PHE B 1 69 ? 11.82 1.061 -2.002 1 80.38 69 PHE B O 1
ATOM 1459 N N . GLY B 1 70 ? 12.375 -0.395 -3.779 1 80.81 70 GLY B N 1
ATOM 1460 C CA . GLY B 1 70 ? 13.742 -0.409 -3.295 1 80.81 70 GLY B CA 1
ATOM 1461 C C . GLY B 1 70 ? 13.867 -0.858 -1.851 1 80.81 70 GLY B C 1
ATOM 1462 O O . GLY B 1 70 ? 13.445 -1.964 -1.503 1 80.81 70 GLY B O 1
ATOM 1463 N N . ASN B 1 71 ? 14.469 -0.032 -1.034 1 85.62 71 ASN B N 1
ATOM 1464 C CA . ASN B 1 71 ? 14.672 -0.36 0.374 1 85.62 71 ASN B CA 1
ATOM 1465 C C . ASN B 1 71 ? 13.789 0.498 1.278 1 85.62 71 ASN B C 1
ATOM 1467 O O . ASN B 1 71 ? 14.148 0.769 2.426 1 85.62 71 ASN B O 1
ATOM 1471 N N . ARG B 1 72 ? 12.648 0.923 0.726 1 88.19 72 ARG B N 1
ATOM 1472 C CA . ARG B 1 72 ? 11.781 1.812 1.487 1 88.19 72 ARG B CA 1
ATOM 1473 C C . ARG B 1 72 ? 10.312 1.451 1.281 1 88.19 72 ARG B C 1
ATOM 1475 O O . ARG B 1 72 ? 9.969 0.751 0.326 1 88.19 72 ARG B O 1
ATOM 1482 N N . VAL B 1 73 ? 9.57 1.871 2.211 1 89.75 73 VAL B N 1
ATOM 1483 C CA . VAL B 1 73 ? 8.117 1.774 2.131 1 89.75 73 VAL B CA 1
ATOM 1484 C C . VAL B 1 73 ? 7.496 3.168 2.221 1 89.75 73 VAL B C 1
ATOM 1486 O O . VAL B 1 73 ? 7.793 3.926 3.148 1 89.75 73 VAL B O 1
ATOM 1489 N N . LEU B 1 74 ? 6.766 3.518 1.258 1 90.5 74 LEU B N 1
ATOM 1490 C CA . LEU B 1 74 ? 6.031 4.777 1.265 1 90.5 74 LEU B CA 1
ATOM 1491 C C . LEU B 1 74 ? 4.559 4.543 1.593 1 90.5 74 LEU B C 1
ATOM 1493 O O . LEU B 1 74 ? 3.895 3.73 0.945 1 90.5 74 LEU B O 1
ATOM 1497 N N . ILE B 1 75 ? 4.051 5.203 2.592 1 92.69 75 ILE B N 1
ATOM 1498 C CA . ILE B 1 75 ? 2.648 5.121 2.988 1 92.69 75 ILE B CA 1
ATOM 1499 C C . ILE B 1 75 ? 2.01 6.508 2.912 1 92.69 75 ILE B C 1
ATOM 1501 O O . ILE B 1 75 ? 2.514 7.465 3.506 1 92.69 75 ILE B O 1
ATOM 1505 N N . GLN B 1 76 ? 1.003 6.574 2.195 1 90.75 76 GLN B N 1
ATOM 1506 C CA . GLN B 1 76 ? 0.235 7.816 2.152 1 90.75 76 GLN B CA 1
ATOM 1507 C C . GLN B 1 76 ? -1.208 7.582 2.592 1 90.75 76 GLN B C 1
ATOM 1509 O O . GLN B 1 76 ? -1.874 6.672 2.098 1 90.75 76 GLN B O 1
ATOM 1514 N N . GLN B 1 77 ? -1.592 8.383 3.51 1 91.38 77 GLN B N 1
ATOM 1515 C CA . GLN B 1 77 ? -2.963 8.32 4.004 1 91.38 77 GLN B CA 1
ATOM 1516 C C . GLN B 1 77 ? -3.705 9.625 3.734 1 91.38 77 GLN B C 1
ATOM 1518 O O . GLN B 1 77 ? -3.205 10.703 4.051 1 91.38 77 GLN B O 1
ATOM 1523 N N . ASN B 1 78 ? -4.859 9.438 3.156 1 88.44 78 ASN B N 1
ATOM 1524 C CA . ASN B 1 78 ? -5.75 10.586 2.99 1 88.44 78 ASN B CA 1
ATOM 1525 C C . ASN B 1 78 ? -6.648 10.773 4.207 1 88.44 78 ASN B C 1
ATOM 1527 O O . ASN B 1 78 ? -7.473 9.914 4.52 1 88.44 78 ASN B O 1
ATOM 1531 N N . LEU B 1 79 ? -6.449 11.883 4.883 1 87.75 79 LEU B N 1
ATOM 1532 C CA . LEU B 1 79 ? -7.277 12.234 6.031 1 87.75 79 LEU B CA 1
ATOM 1533 C C . LEU B 1 79 ? -8.203 13.398 5.691 1 87.75 79 LEU B C 1
ATOM 1535 O O . LEU B 1 79 ? -8.07 14.484 6.254 1 87.75 79 LEU B O 1
ATOM 1539 N N . ASN B 1 80 ? -9.18 13.188 4.645 1 80.5 80 ASN B N 1
ATOM 1540 C CA . ASN B 1 80 ? -10.234 14.062 4.148 1 80.5 80 ASN B CA 1
ATOM 1541 C C . ASN B 1 80 ? -9.664 15.273 3.422 1 80.5 80 ASN B C 1
ATOM 1543 O O . ASN B 1 80 ? -9.867 15.438 2.219 1 80.5 80 ASN B O 1
ATOM 1547 N N . SER B 1 81 ? -8.82 16.109 4.07 1 86.31 81 SER B N 1
ATOM 1548 C CA . SER B 1 81 ? -8.336 17.344 3.451 1 86.31 81 SER B CA 1
ATOM 1549 C C . SER B 1 81 ? -6.82 17.453 3.562 1 86.31 81 SER B C 1
ATOM 1551 O O . SER B 1 81 ? -6.227 18.422 3.086 1 86.31 81 SER B O 1
ATOM 1553 N N . ILE B 1 82 ? -6.27 16.531 4.117 1 90.25 82 ILE B N 1
ATOM 1554 C CA . ILE B 1 82 ? -4.812 16.531 4.18 1 90.25 82 ILE B CA 1
ATOM 1555 C C . ILE B 1 82 ? -4.277 15.133 3.904 1 90.25 82 ILE B C 1
ATOM 1557 O O . ILE B 1 82 ? -5.02 14.156 3.99 1 90.25 82 ILE B O 1
ATOM 1561 N N . TYR B 1 83 ? -3.01 15.102 3.602 1 91.94 83 TYR B N 1
ATOM 1562 C CA . TYR B 1 83 ? -2.295 13.844 3.443 1 91.94 83 TYR B CA 1
ATOM 1563 C C . TYR B 1 83 ? -1.199 13.703 4.492 1 91.94 83 TYR B C 1
ATOM 1565 O O . TYR B 1 83 ? -0.505 14.672 4.809 1 91.94 83 TYR B O 1
ATOM 1573 N N . VAL B 1 84 ? -1.162 12.516 4.977 1 94.19 84 VAL B N 1
ATOM 1574 C CA . VAL B 1 84 ? -0.006 12.141 5.785 1 94.19 84 VAL B CA 1
ATOM 1575 C C . VAL B 1 84 ? 0.843 11.117 5.031 1 94.19 84 VAL B C 1
ATOM 1577 O O . VAL B 1 84 ? 0.35 10.055 4.641 1 94.19 84 VAL B O 1
ATOM 1580 N N . THR B 1 85 ? 2.023 11.445 4.812 1 93 85 THR B N 1
ATOM 1581 C CA . THR B 1 85 ? 2.973 10.57 4.137 1 93 85 THR B CA 1
ATOM 1582 C C . THR B 1 85 ? 4.047 10.086 5.105 1 93 85 THR B C 1
ATOM 1584 O O . THR B 1 85 ? 4.68 10.891 5.793 1 93 85 THR B O 1
ATOM 1587 N N . VAL B 1 86 ? 4.215 8.844 5.211 1 93.88 86 VAL B N 1
ATOM 1588 C CA . VAL B 1 86 ? 5.23 8.219 6.055 1 93.88 86 VAL B CA 1
ATOM 1589 C C . VAL B 1 86 ? 6.16 7.363 5.195 1 93.88 86 VAL B C 1
ATOM 1591 O O . VAL B 1 86 ? 5.703 6.582 4.359 1 93.88 86 VAL B O 1
ATOM 1594 N N . VAL B 1 87 ? 7.406 7.543 5.367 1 92.75 87 VAL B N 1
ATOM 1595 C CA . VAL B 1 87 ? 8.391 6.684 4.723 1 92.75 87 VAL B CA 1
ATOM 1596 C C . VAL B 1 87 ? 9.125 5.855 5.773 1 92.75 87 VAL B C 1
ATOM 1598 O O . VAL B 1 87 ? 9.648 6.398 6.75 1 92.75 87 VAL B O 1
ATOM 1601 N N . LEU B 1 88 ? 9.086 4.594 5.559 1 94.25 88 LEU B N 1
ATOM 1602 C CA . LEU B 1 88 ? 9.734 3.645 6.453 1 94.25 88 LEU B CA 1
ATOM 1603 C C . LEU B 1 88 ? 10.891 2.936 5.75 1 94.25 88 LEU B C 1
ATOM 1605 O O . LEU B 1 88 ? 10.93 2.873 4.52 1 94.25 88 LEU B O 1
ATOM 1609 N N . PRO B 1 89 ? 11.867 2.463 6.605 1 92.69 89 PRO B N 1
ATOM 1610 C CA . PRO B 1 89 ? 12.734 1.437 6.016 1 92.69 89 PRO B CA 1
ATOM 1611 C C . PRO B 1 89 ? 11.953 0.207 5.551 1 92.69 89 PRO B C 1
ATOM 1613 O O . PRO B 1 89 ? 10.812 0 5.965 1 92.69 89 PRO B O 1
ATOM 1616 N N . VAL B 1 90 ? 12.516 -0.619 4.691 1 86 90 VAL B N 1
ATOM 1617 C CA . VAL B 1 90 ? 11.828 -1.727 4.039 1 86 90 VAL B CA 1
ATOM 1618 C C . VAL B 1 90 ? 11.336 -2.721 5.086 1 86 90 VAL B C 1
ATOM 1620 O O . VAL B 1 90 ? 10.336 -3.416 4.875 1 86 90 VAL B O 1
ATOM 1623 N N . ASP B 1 91 ? 11.961 -2.742 6.246 1 87.56 91 ASP B N 1
ATOM 1624 C CA . ASP B 1 91 ? 11.562 -3.668 7.305 1 87.56 91 ASP B CA 1
ATOM 1625 C C . ASP B 1 91 ? 10.766 -2.951 8.391 1 87.56 91 ASP B C 1
ATOM 1627 O O . ASP B 1 91 ? 10.562 -3.494 9.477 1 87.56 91 ASP B O 1
ATOM 1631 N N . GLY B 1 92 ? 10.375 -1.714 8.117 1 90.62 92 GLY B N 1
ATOM 1632 C CA . GLY B 1 92 ? 9.578 -0.953 9.07 1 90.62 92 GLY B CA 1
ATOM 1633 C C . GLY B 1 92 ? 8.203 -1.553 9.312 1 90.62 92 GLY B C 1
ATOM 1634 O O . GLY B 1 92 ? 7.73 -2.375 8.523 1 90.62 92 GLY B O 1
ATOM 1635 N N . SER B 1 93 ? 7.59 -1.183 10.305 1 89.5 93 SER B N 1
ATOM 1636 C CA . SER B 1 93 ? 6.316 -1.745 10.734 1 89.5 93 SER B CA 1
ATOM 1637 C C . SER B 1 93 ? 5.141 -1.003 10.109 1 89.5 93 SER B C 1
ATOM 1639 O O . SER B 1 93 ? 4.586 -0.083 10.711 1 89.5 93 SER B O 1
ATOM 1641 N N . VAL B 1 94 ? 4.691 -1.473 8.938 1 89.94 94 VAL B N 1
ATOM 1642 C CA . VAL B 1 94 ? 3.557 -0.872 8.242 1 89.94 94 VAL B CA 1
ATOM 1643 C C . VAL B 1 94 ? 2.305 -0.979 9.109 1 89.94 94 VAL B C 1
ATOM 1645 O O . VAL B 1 94 ? 1.523 -0.028 9.203 1 89.94 94 VAL B O 1
ATOM 1648 N N . GLY B 1 95 ? 2.162 -2.127 9.758 1 85.62 95 GLY B N 1
ATOM 1649 C CA . GLY B 1 95 ? 1.033 -2.33 10.648 1 85.62 95 GLY B CA 1
ATOM 1650 C C . GLY B 1 95 ? 0.952 -1.294 11.758 1 85.62 95 GLY B C 1
ATOM 1651 O O . GLY B 1 95 ? -0.138 -0.837 12.109 1 85.62 95 GLY B O 1
ATOM 1652 N N . LYS B 1 96 ? 2.074 -0.926 12.258 1 90.19 96 LYS B N 1
ATOM 1653 C CA . LYS B 1 96 ? 2.129 0.103 13.297 1 90.19 96 LYS B CA 1
ATOM 1654 C C . LYS B 1 96 ? 1.595 1.435 12.773 1 90.19 96 LYS B C 1
ATOM 1656 O O . LYS B 1 96 ? 0.91 2.16 13.5 1 90.19 96 LYS B O 1
ATOM 1661 N N . VAL B 1 97 ? 1.875 1.745 11.57 1 92.31 97 VAL B N 1
ATOM 1662 C CA . VAL B 1 97 ? 1.405 2.994 10.984 1 92.31 97 VAL B CA 1
ATOM 1663 C C . VAL B 1 97 ? -0.114 2.955 10.836 1 92.31 97 VAL B C 1
ATOM 1665 O O . VAL B 1 97 ? -0.806 3.896 11.227 1 92.31 97 VAL B O 1
ATOM 1668 N N . PHE B 1 98 ? -0.611 1.883 10.406 1 87.88 98 PHE B N 1
ATOM 1669 C CA . PHE B 1 98 ? -2.039 1.748 10.148 1 87.88 98 PHE B CA 1
ATOM 1670 C C . PHE B 1 98 ? -2.834 1.847 11.445 1 87.88 98 PHE B C 1
ATOM 1672 O O . PHE B 1 98 ? -3.904 2.455 11.477 1 87.88 98 PHE B O 1
ATOM 1679 N N . THR B 1 99 ? -2.291 1.247 12.414 1 85.81 99 THR B N 1
ATOM 1680 C CA . THR B 1 99 ? -3.01 1.236 13.688 1 85.81 99 THR B CA 1
ATOM 1681 C C . THR B 1 99 ? -3.006 2.623 14.32 1 85.81 99 THR B C 1
ATOM 1683 O O . THR B 1 99 ? -3.789 2.895 15.234 1 85.81 99 THR B O 1
ATOM 1686 N N . ASN B 1 100 ? -2.191 3.502 13.781 1 88.44 100 ASN B N 1
ATOM 1687 C CA . ASN B 1 100 ? -2.08 4.832 14.367 1 88.44 100 ASN B CA 1
ATOM 1688 C C . ASN B 1 100 ? -2.834 5.875 13.547 1 88.44 100 ASN B C 1
ATOM 1690 O O . ASN B 1 100 ? -2.984 7.02 13.977 1 88.44 100 ASN B O 1
ATOM 1694 N N . PHE B 1 101 ? -3.33 5.535 12.383 1 86.44 101 PHE B N 1
ATO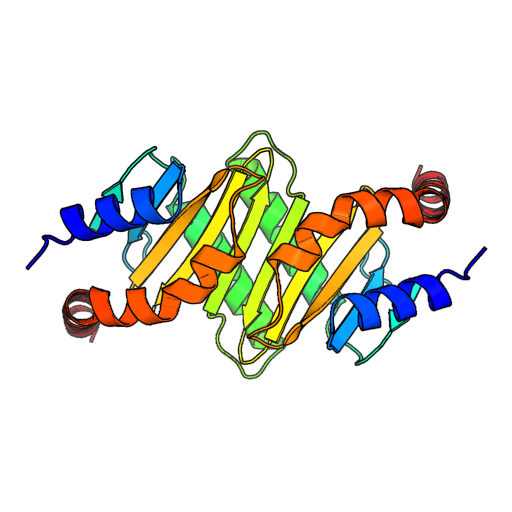M 1695 C CA . PHE B 1 101 ? -3.92 6.527 11.484 1 86.44 101 PHE B CA 1
ATOM 1696 C C . PHE B 1 101 ? -5.156 7.156 12.117 1 86.44 101 PHE B C 1
ATOM 1698 O O . PHE B 1 101 ? -5.402 8.352 11.953 1 86.44 101 PHE B O 1
ATOM 1705 N N . GLU B 1 102 ? -5.953 6.348 12.805 1 85.94 102 GLU B N 1
ATOM 1706 C CA . GLU B 1 102 ? -7.125 6.91 13.469 1 85.94 102 GLU B CA 1
ATOM 1707 C C . GLU B 1 102 ? -6.73 7.961 14.5 1 85.94 102 GLU B C 1
ATOM 1709 O O . GLU B 1 102 ? -7.344 9.031 14.57 1 85.94 102 GLU B O 1
ATOM 1714 N N . LYS B 1 103 ? -5.75 7.609 15.25 1 90.25 103 LYS B N 1
ATOM 1715 C CA . LYS B 1 103 ? -5.246 8.562 16.234 1 90.25 103 LYS B CA 1
ATOM 1716 C C . LYS B 1 103 ? -4.68 9.805 15.562 1 90.25 103 LYS B C 1
ATOM 1718 O O . LYS B 1 103 ? -4.895 10.922 16.031 1 90.25 103 LYS B O 1
ATOM 1723 N N . MET B 1 104 ? -4.004 9.672 14.477 1 91.81 104 MET B N 1
ATOM 1724 C CA . MET B 1 104 ? -3.441 10.797 13.734 1 91.81 104 MET B CA 1
ATOM 1725 C C . MET B 1 104 ? -4.547 11.719 13.219 1 91.81 104 MET B C 1
ATOM 1727 O O . MET B 1 104 ? -4.418 12.938 13.273 1 91.81 104 MET B O 1
ATOM 1731 N N . GLU B 1 105 ? -5.516 11.086 12.742 1 90.31 105 GLU B N 1
ATOM 1732 C CA . GLU B 1 105 ? -6.645 11.867 12.242 1 90.31 105 GLU B CA 1
ATOM 1733 C C . GLU B 1 105 ? -7.238 12.742 13.344 1 90.31 105 GLU B C 1
ATOM 1735 O O . GLU B 1 105 ? -7.547 13.914 13.109 1 90.31 105 GLU B O 1
ATOM 1740 N N . LYS B 1 106 ? -7.418 12.141 14.531 1 92 106 LYS B N 1
ATOM 1741 C CA . LYS B 1 106 ? -7.961 12.875 15.664 1 92 106 LYS B CA 1
ATOM 1742 C C . LYS B 1 106 ? -7.02 14 16.094 1 92 106 LYS B C 1
ATOM 1744 O O . LYS B 1 106 ? -7.457 15.125 16.344 1 92 106 LYS B O 1
ATOM 1749 N N . ASP B 1 107 ? -5.766 13.664 16.094 1 92.81 107 ASP B N 1
ATOM 1750 C CA . ASP B 1 107 ? -4.766 14.641 16.516 1 92.81 107 ASP B CA 1
ATOM 1751 C C . ASP B 1 107 ? -4.664 15.797 15.531 1 92.81 107 ASP B C 1
ATOM 1753 O O . ASP B 1 107 ? -4.395 16.938 15.93 1 92.81 107 ASP B O 1
ATOM 1757 N N . LEU B 1 108 ? -4.965 15.555 14.266 1 93.38 108 LEU B N 1
ATOM 1758 C CA . LEU B 1 108 ? -4.773 16.562 13.227 1 93.38 108 LEU B CA 1
ATOM 1759 C C . LEU B 1 108 ? -6.098 17.234 12.875 1 93.38 108 LEU B C 1
ATOM 1761 O O . LEU B 1 108 ? -6.16 18.031 11.938 1 93.38 108 LEU B O 1
ATOM 1765 N N . LYS B 1 109 ? -7.113 16.984 13.625 1 92.19 109 LYS B N 1
ATOM 1766 C CA . LYS B 1 109 ? -8.453 17.5 13.344 1 92.19 109 LYS B CA 1
ATOM 1767 C C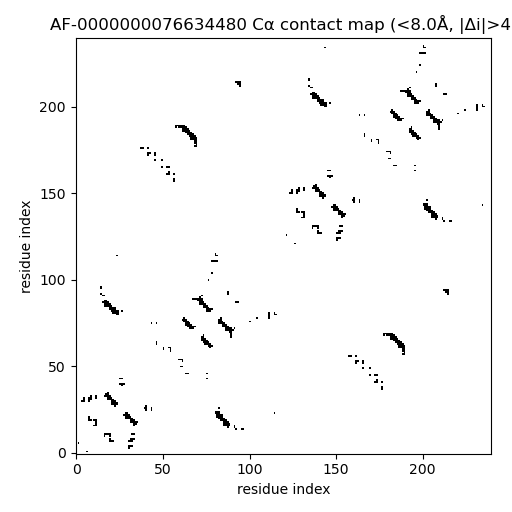 . LYS B 1 109 ? -8.445 19.016 13.25 1 92.19 109 LYS B C 1
ATOM 1769 O O . LYS B 1 109 ? -9.055 19.594 12.344 1 92.19 109 LYS B O 1
ATOM 1774 N N . PRO B 1 110 ? -7.746 19.703 14.219 1 90.56 110 PRO B N 1
ATOM 1775 C CA . PRO B 1 110 ? -7.723 21.172 14.109 1 90.56 110 PRO B CA 1
ATOM 1776 C C . PRO B 1 110 ? -7.172 21.641 12.766 1 90.56 110 PRO B C 1
ATOM 1778 O O . PRO B 1 110 ? -7.668 22.625 12.211 1 90.56 110 PRO B O 1
ATOM 1781 N N . LEU B 1 111 ? -6.188 20.969 12.281 1 89.12 111 LEU B N 1
ATOM 1782 C CA . LEU B 1 111 ? -5.602 21.328 11 1 89.12 111 LEU B CA 1
ATOM 1783 C C . LEU B 1 111 ? -6.562 21 9.859 1 89.12 111 LEU B C 1
ATOM 1785 O O . LEU B 1 111 ? -6.727 21.812 8.93 1 89.12 111 LEU B O 1
ATOM 1789 N N . ILE B 1 112 ? -7.203 19.891 9.883 1 89.38 112 ILE B N 1
ATOM 1790 C CA . ILE B 1 112 ? -8.164 19.438 8.875 1 89.38 112 ILE B CA 1
ATOM 1791 C C . ILE B 1 112 ? -9.297 20.469 8.766 1 89.38 112 ILE B C 1
ATOM 1793 O O . ILE B 1 112 ? -9.664 20.875 7.66 1 89.38 112 ILE B O 1
ATOM 1797 N N . ASP B 1 113 ? -9.75 20.906 9.945 1 89.06 113 ASP B N 1
ATOM 1798 C CA . ASP B 1 113 ? -10.852 21.859 9.984 1 89.06 113 ASP B CA 1
ATOM 1799 C C . ASP B 1 113 ? -10.438 23.203 9.375 1 89.06 113 ASP B C 1
ATOM 1801 O O . ASP B 1 113 ? -11.227 23.844 8.664 1 89.06 113 ASP B O 1
ATOM 1805 N N . LEU B 1 114 ? -9.203 23.562 9.664 1 85.69 114 LEU B N 1
ATOM 1806 C CA . LEU B 1 114 ? -8.695 24.828 9.148 1 85.69 114 LEU B CA 1
ATOM 1807 C C . LEU B 1 114 ? -8.602 24.797 7.629 1 85.69 114 LEU B C 1
ATOM 1809 O O . LEU B 1 114 ? -9.023 25.75 6.965 1 85.69 114 LEU B O 1
ATOM 1813 N N . ILE B 1 115 ? -8.148 23.719 7.059 1 84.75 115 ILE B N 1
ATOM 1814 C CA . ILE B 1 115 ? -7.926 23.609 5.621 1 84.75 115 ILE B CA 1
ATOM 1815 C C . ILE B 1 115 ? -9.266 23.438 4.902 1 84.75 115 ILE B C 1
ATOM 1817 O O . ILE B 1 115 ? -9.484 24.016 3.844 1 84.75 115 ILE B O 1
ATOM 1821 N N . SER B 1 116 ? -10.094 22.609 5.473 1 82.25 116 SER B N 1
ATOM 1822 C CA . SER B 1 116 ? -11.406 22.344 4.883 1 82.25 116 SER B CA 1
ATOM 1823 C C . SER B 1 116 ? -12.234 23.625 4.809 1 82.25 116 SER B C 1
ATOM 1825 O O . SER B 1 116 ? -13.047 23.797 3.896 1 82.25 116 SER B O 1
ATOM 1827 N N . SER B 1 117 ? -12.094 24.438 5.816 1 78.56 117 SER B N 1
ATOM 1828 C CA . SER B 1 117 ? -12.828 25.703 5.844 1 78.56 117 SER B CA 1
ATOM 1829 C C . SER B 1 117 ? -12.328 26.656 4.758 1 78.56 117 SER B C 1
ATOM 1831 O O . SER B 1 117 ? -13.062 27.547 4.316 1 78.56 117 SER B O 1
ATOM 1833 N N . ARG B 1 118 ? -11.086 26.422 4.395 1 74 118 ARG B N 1
ATOM 1834 C CA . ARG B 1 118 ? -10.523 27.281 3.354 1 74 118 ARG B CA 1
ATOM 1835 C C . ARG B 1 118 ? -10.945 26.812 1.967 1 74 118 ARG B C 1
ATOM 1837 O O . ARG B 1 118 ? -10.992 27.594 1.023 1 74 118 ARG B O 1
ATOM 1844 N N . GLU B 1 119 ? -11.125 25.453 1.863 1 67.75 119 GLU B N 1
ATOM 1845 C CA . GLU B 1 119 ? -11.492 24.891 0.57 1 67.75 119 GLU B CA 1
ATOM 1846 C C . GLU B 1 119 ? -12.977 25.078 0.284 1 67.75 119 GLU B C 1
ATOM 1848 O O . GLU B 1 119 ? -13.391 25.109 -0.876 1 67.75 119 GLU B O 1
ATOM 1853 N N . ASN B 1 120 ? -13.836 25.172 1.242 1 57.47 120 ASN B N 1
ATOM 1854 C CA . ASN B 1 120 ? -15.25 25.469 1.057 1 57.47 120 ASN B CA 1
ATOM 1855 C C . ASN B 1 120 ? -15.516 26.969 1.081 1 57.47 120 ASN B C 1
ATOM 1857 O O . ASN B 1 120 ? -15 27.672 1.944 1 57.47 120 ASN B O 1
#

Sequence (240 aa):
MASLQQYVENCGRWLDAITVIVSDNNGVEIASWGEKIEDLQLACAIFQSSVENLGKLSTGKGKSLTLRFGNRVLIQQNLNSIYVTVVLPVDGSVGKVFTNFEKMEKDLKPLIDLISSRENMASLQQYVENCGRWLDAITVIVSDNNGVEIASWGEKIEDLQLACAIFQSSVENLGKLSTGKGKSLTLRFGNRVLIQQNLNSIYVTVVLPVDGSVGKVFTNFEKMEKDLKPLIDLISSREN

Organism: NCBI:txid5963

Secondary structure (DSSP, 8-state):
---HHHHHHHHHHHHT-SEEEEEETT--EEEEEES--TTHHHHHHHHHHHHHHHHTT-SS-EEEEEEEETTEEEEEEEETTEEEEEEEETTS-HHHHHHHHHHHHHHTHHHHHHHHHHH-/---HHHHHHHHHHHHT-SEEEEEETT--EEEEEES--TTHHHHHHHHHHHHHHHHTT-SS-EEEEEEEETTEEEEEEEETTEEEEEEEETTS-HHHHHHHHHHHHHHTHHHHHHHHHHH-

InterPro domains:
  IPR015019 Ragulator complex protein LAMTOR3 [PF08923] (4-108)

Solvent-accessible surface area (backbone atoms only — not comparable to full-atom values): 12521 Å² total; per-residue (Å²): 127,76,49,68,52,54,48,35,42,51,50,23,62,74,60,60,34,53,18,24,37,34,21,36,85,78,42,50,76,76,37,62,28,72,61,84,67,90,51,48,51,54,54,46,47,45,45,52,53,42,32,56,60,41,42,74,77,39,100,31,64,58,38,31,40,33,38,32,36,64,69,27,27,42,35,38,34,57,58,96,47,29,31,42,36,39,30,26,44,62,84,43,60,60,48,60,53,61,73,38,46,65,56,49,48,63,71,41,38,71,58,36,53,55,52,46,57,68,74,98,128,76,50,69,55,53,47,35,43,50,50,23,62,74,60,60,34,53,18,24,36,35,21,37,84,80,42,49,77,75,38,64,29,73,60,84,67,90,50,48,50,56,54,46,48,44,45,51,52,43,31,58,59,42,43,72,75,40,100,32,63,56,38,33,39,32,39,34,36,62,69,29,27,41,35,37,34,56,56,94,48,29,29,42,37,38,31,27,46,61,85,42,60,60,46,60,51,61,73,39,46,66,57,48,47,62,73,42,37,71,56,36,52,55,52,46,57,68,74,98

pLDDT: mean 85.8, std 9.94, range [47.25, 96.25]

Foldseek 3Di:
DDPPQRVQQVVCVVQVFQKKFKFWLQQHTPYMDHDDDPPSNVVSVVQVVVQVVCVVVDVDGDAKDWDDDDQKIWIWGDLPTMIMITIHGNPTDPVVVVVCVVVVSVVCVVVSVVRVVVVD/DDPPQSVQVVVCVVQVFQKKFKFWLQQHTPYMDHDDDPPSNVVSVVQVVVQVVCVVVDPDGDAKDWDDDDQKIWIWGDLPTMIMITIHGNPTDPVVVVVCVVVVSVVCVVVSVVRVVVVD